Protein AF-A0A9E5RZR9-F1 (afdb_monomer_lite)

Radius of gyration: 24.53 Å; chains: 1; bounding box: 83×36×60 Å

pLDDT: mean 75.79, std 21.93, range [21.16, 98.62]

Foldseek 3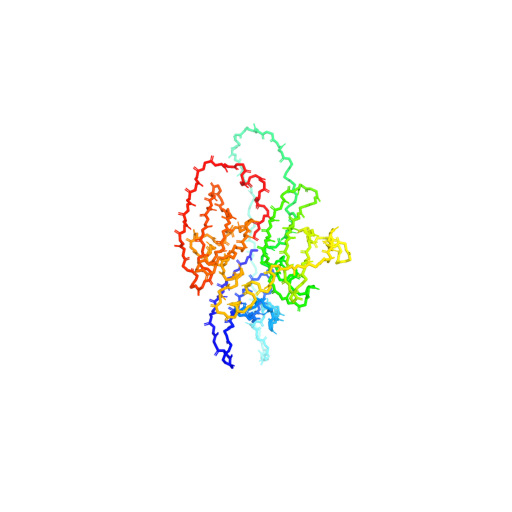Di:
DKPDWDWDWDADPNFIWIWTWIDDDQKIWTFTARPQQRDTPDIDIGGNPPDPDDDDDDDDDDDDDDDDDDDDDDDDDDDDDDDDDDDPDLQQWAAPSNVQNVVQVVVVHFAWQKWAWDFDPPWTWIWGWTDDDQKIWTWIATGGPVDDPVPRTPDTDIDGHPCCVVCVVPLVQFGGPSRLVVVVCVVVVHVLKGFRIWGWADDPVFTWIWGWIDDQQKIWTWIAGGRPRDTPDIDIDHDCNVCCVRCVSRD

Secondary structure (DSSP, 8-state):
--EEEEEEEEEETTEEEEEEEEEETTEEEEEEEETTT--EEEEEEEE-----S---------------------------------PPP-PPBPPHHHHHHHHHHHHTS-EEEEEEEEP-SSS-EEEEEEEETTEEEEEEEE-BTTS-GGGSEEEEEEEE-SSHHHHTTTGGGSPPHHHHHHHHHHHHT-TT-EEEEEEEE--SS--EEEEEEEETTEEEEEEEETTT--EEEEEEEE--THHHHHHTT--

Structure (mmCIF, N/CA/C/O backbone):
data_AF-A0A9E5RZR9-F1
#
_entry.id   AF-A0A9E5RZR9-F1
#
loop_
_atom_site.group_PDB
_atom_site.id
_atom_site.type_symbol
_atom_site.label_atom_id
_atom_site.label_alt_id
_atom_site.label_comp_id
_atom_site.label_asym_id
_atom_site.label_entity_id
_atom_site.label_seq_id
_atom_site.pdbx_PDB_ins_code
_atom_site.Cartn_x
_atom_site.Cartn_y
_atom_site.Cartn_z
_atom_site.occupancy
_atom_site.B_iso_or_equiv
_atom_site.auth_seq_id
_atom_site.auth_comp_id
_atom_site.auth_asym_id
_atom_site.auth_atom_id
_atom_site.pdbx_PDB_model_num
ATOM 1 N N . ALA A 1 1 ? -25.617 -1.268 9.386 1.00 59.91 1 ALA A N 1
ATOM 2 C CA . ALA A 1 1 ? -24.780 -2.478 9.536 1.00 59.91 1 ALA A CA 1
ATOM 3 C C . ALA A 1 1 ? -24.829 -3.222 8.214 1.00 59.91 1 ALA A C 1
ATOM 5 O O . ALA A 1 1 ? -25.902 -3.218 7.622 1.00 59.91 1 ALA A O 1
ATOM 6 N N . ILE A 1 2 ? -23.705 -3.778 7.762 1.00 66.06 2 ILE A N 1
ATOM 7 C CA . ILE A 1 2 ? -23.656 -4.610 6.553 1.00 66.06 2 ILE A CA 1
ATOM 8 C C . ILE A 1 2 ? -24.244 -5.986 6.885 1.00 66.06 2 ILE A C 1
ATOM 10 O O . ILE A 1 2 ? -24.037 -6.485 7.997 1.00 66.06 2 ILE A O 1
ATOM 14 N N . ARG A 1 3 ? -25.009 -6.552 5.956 1.00 74.44 3 ARG A N 1
ATOM 15 C CA . ARG A 1 3 ? -25.600 -7.894 6.016 1.00 74.44 3 ARG A CA 1
ATOM 16 C C . ARG A 1 3 ? -25.328 -8.611 4.697 1.00 74.44 3 ARG A C 1
ATOM 18 O O . ARG A 1 3 ? -25.035 -7.940 3.716 1.00 74.44 3 ARG A O 1
ATOM 25 N N . ASP A 1 4 ? -25.392 -9.939 4.730 1.00 83.25 4 ASP A N 1
ATOM 26 C CA . ASP A 1 4 ? -25.307 -10.800 3.544 1.00 83.25 4 ASP A CA 1
ATOM 27 C C . ASP A 1 4 ? -24.098 -10.475 2.650 1.00 83.25 4 ASP A C 1
ATOM 29 O O . ASP A 1 4 ? -24.234 -10.291 1.454 1.00 83.25 4 ASP A O 1
ATOM 33 N N . LEU A 1 5 ? -22.917 -10.325 3.271 1.00 85.06 5 LEU A N 1
ATOM 34 C CA . LEU A 1 5 ? -21.667 -10.105 2.541 1.00 85.06 5 LEU A CA 1
ATOM 35 C C . LEU A 1 5 ? -21.203 -11.419 1.912 1.00 85.06 5 LEU A C 1
ATOM 37 O O . LEU A 1 5 ? -20.826 -12.343 2.642 1.00 85.06 5 LEU A O 1
ATOM 41 N N . GLU A 1 6 ? -21.142 -11.436 0.590 1.00 67.56 6 GLU A N 1
ATOM 42 C CA . GLU A 1 6 ? -20.590 -12.508 -0.224 1.00 67.56 6 GLU A CA 1
ATOM 43 C C . GLU A 1 6 ? -19.398 -11.981 -1.030 1.00 67.56 6 GLU A C 1
ATOM 45 O O . GLU A 1 6 ? -19.376 -10.836 -1.485 1.00 67.56 6 GLU A O 1
ATOM 50 N N . VAL A 1 7 ? -18.338 -12.789 -1.100 1.00 82.88 7 VAL A N 1
ATOM 51 C CA . VAL A 1 7 ? -17.125 -12.458 -1.851 1.00 82.88 7 VAL A CA 1
ATOM 52 C C . VAL A 1 7 ? -16.667 -13.703 -2.585 1.00 82.88 7 VAL A C 1
ATOM 54 O O . VAL A 1 7 ? -16.195 -14.654 -1.952 1.00 82.88 7 VAL A O 1
ATOM 57 N N . GLU A 1 8 ? -16.743 -13.665 -3.908 1.00 76.31 8 GLU A N 1
ATOM 58 C CA . GLU A 1 8 ? -16.300 -14.749 -4.777 1.00 76.31 8 GLU A CA 1
ATOM 59 C C . GLU A 1 8 ? -15.134 -14.298 -5.662 1.00 76.31 8 GLU A C 1
ATOM 61 O O . GLU A 1 8 ? -14.999 -13.128 -6.018 1.00 76.31 8 GLU A O 1
ATOM 66 N N . LEU A 1 9 ? -14.223 -15.227 -5.961 1.00 80.06 9 LEU A N 1
ATOM 67 C CA . LEU A 1 9 ? -13.136 -15.007 -6.912 1.00 80.06 9 LEU A CA 1
ATOM 68 C C . LEU A 1 9 ? -13.448 -15.819 -8.165 1.00 80.06 9 LEU A C 1
ATOM 70 O O . LEU A 1 9 ? -13.2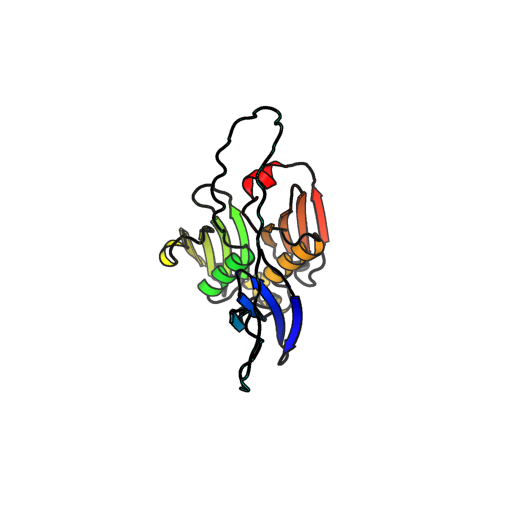88 -17.042 -8.143 1.00 80.06 9 LEU A O 1
ATOM 74 N N . ASP A 1 10 ? -13.808 -15.135 -9.247 1.00 77.44 10 ASP A N 1
ATOM 75 C CA . ASP A 1 10 ? -14.071 -15.759 -10.541 1.00 77.44 10 ASP A CA 1
ATOM 76 C C . ASP A 1 10 ? -13.049 -15.328 -11.606 1.00 77.44 10 ASP A C 1
ATOM 78 O O . ASP A 1 10 ? -12.195 -14.451 -11.403 1.00 77.44 10 ASP A O 1
ATOM 82 N N . LYS A 1 11 ? -13.072 -16.017 -12.746 1.00 75.25 11 LYS A N 1
ATOM 83 C CA . LYS A 1 11 ? -12.189 -15.797 -13.881 1.00 75.25 11 LYS A CA 1
ATOM 84 C C . LYS A 1 11 ? -12.986 -15.601 -15.167 1.00 75.25 11 LYS A C 1
ATOM 86 O O . LYS A 1 11 ? -13.199 -16.554 -15.917 1.00 75.25 11 LYS A O 1
ATOM 91 N N . ASP A 1 12 ? -13.278 -14.346 -15.480 1.00 69.00 12 ASP A N 1
ATOM 92 C CA . ASP A 1 12 ? -13.929 -13.942 -16.725 1.00 69.00 12 ASP A CA 1
ATOM 93 C C . ASP A 1 12 ? -12.912 -13.442 -17.770 1.00 69.00 12 ASP A C 1
ATOM 95 O O . ASP A 1 12 ? -11.959 -12.728 -17.452 1.00 69.00 12 ASP A O 1
ATOM 99 N N . ASP A 1 13 ? -13.054 -13.866 -19.029 1.00 66.50 13 ASP A N 1
ATOM 100 C CA . ASP A 1 13 ? -12.192 -13.489 -20.167 1.00 66.50 13 ASP A CA 1
ATOM 101 C C . ASP A 1 13 ? -10.665 -13.544 -19.902 1.00 66.50 13 ASP A C 1
ATOM 103 O O . ASP A 1 13 ? -9.855 -12.773 -20.429 1.00 66.50 13 ASP A O 1
ATOM 107 N N . GLY A 1 14 ? -10.233 -14.502 -19.076 1.00 72.50 14 GLY A N 1
ATOM 108 C CA . GLY A 1 14 ? -8.823 -14.689 -18.715 1.00 72.50 14 GLY A CA 1
ATOM 109 C C . GLY A 1 14 ? -8.305 -13.740 -17.626 1.00 72.50 14 GLY A C 1
ATOM 110 O O . GLY A 1 14 ? -7.112 -13.780 -17.313 1.00 72.50 14 GLY A O 1
ATOM 111 N N . ARG A 1 15 ? -9.181 -12.938 -17.022 1.00 67.31 15 ARG A N 1
ATOM 112 C CA . ARG A 1 15 ? -8.916 -12.005 -15.929 1.00 67.31 15 ARG A CA 1
ATOM 113 C C . ARG A 1 15 ? -9.555 -12.516 -14.643 1.00 67.31 15 ARG A C 1
ATOM 115 O O . ARG A 1 15 ? -10.675 -12.993 -14.658 1.00 67.31 15 ARG A O 1
ATOM 122 N N . TRP A 1 16 ? -8.840 -12.395 -13.531 1.00 73.56 16 TRP A N 1
ATOM 123 C CA . TRP A 1 16 ? -9.399 -12.677 -12.210 1.00 73.56 16 TRP A CA 1
ATOM 124 C C . TRP A 1 16 ? -10.194 -11.471 -11.705 1.00 73.56 16 TRP A C 1
ATOM 126 O O . TRP A 1 16 ? -9.703 -10.341 -11.796 1.00 73.56 16 TRP A O 1
ATOM 136 N N . ILE A 1 17 ? -11.388 -11.709 -11.173 1.00 76.69 17 ILE A N 1
ATOM 137 C CA . ILE A 1 17 ? -12.320 -10.690 -10.682 1.00 76.69 17 ILE A CA 1
ATOM 138 C C . ILE A 1 17 ? -12.805 -11.113 -9.292 1.00 76.69 17 ILE A C 1
ATOM 140 O O . ILE A 1 17 ? -13.074 -12.288 -9.064 1.00 76.69 17 ILE A O 1
ATOM 144 N N . TYR A 1 18 ? -12.859 -10.166 -8.358 1.00 72.19 18 TYR A N 1
ATOM 145 C CA . TYR A 1 18 ? -13.613 -10.322 -7.121 1.00 72.19 18 TYR A CA 1
ATOM 146 C C . TYR A 1 18 ? -15.023 -9.796 -7.338 1.00 72.19 18 TYR A C 1
ATOM 148 O O . TYR A 1 18 ? -15.176 -8.604 -7.609 1.00 72.19 18 TYR A O 1
ATOM 156 N N . GLU A 1 19 ? -16.003 -10.668 -7.181 1.00 82.69 19 GLU A N 1
ATOM 157 C CA . GLU A 1 19 ? -17.416 -10.317 -7.100 1.00 82.69 19 GLU A CA 1
ATOM 158 C C . GLU A 1 19 ? -17.732 -10.087 -5.623 1.00 82.69 19 GLU A C 1
ATOM 160 O O . GLU A 1 19 ? -17.433 -10.933 -4.776 1.00 82.69 19 GLU A O 1
ATOM 165 N N . VAL A 1 20 ? -18.217 -8.894 -5.285 1.00 80.56 20 VAL A N 1
ATOM 166 C CA . VAL A 1 20 ? -18.531 -8.500 -3.909 1.00 80.56 20 VAL A CA 1
ATOM 167 C C . VAL A 1 20 ? -19.978 -8.042 -3.853 1.00 80.56 20 VAL A C 1
ATOM 169 O O . VAL A 1 20 ? -20.290 -6.968 -4.363 1.00 80.56 20 VAL A O 1
ATOM 172 N N . GLU A 1 21 ? -20.809 -8.816 -3.165 1.00 79.25 21 GLU A N 1
ATOM 173 C CA . GLU A 1 21 ? -22.222 -8.523 -2.924 1.00 79.25 21 GLU A CA 1
ATOM 174 C C . GLU A 1 21 ? -22.439 -8.247 -1.434 1.00 79.25 21 GLU A C 1
ATOM 176 O O . GLU A 1 21 ? -21.903 -8.950 -0.572 1.00 79.25 21 GLU A O 1
ATOM 181 N N . PHE A 1 22 ? -23.185 -7.195 -1.090 1.00 83.75 22 PHE A N 1
ATOM 182 C CA . PHE A 1 22 ? -23.627 -6.980 0.290 1.00 83.75 22 PHE A CA 1
ATOM 183 C C . PHE A 1 22 ? -24.838 -6.059 0.416 1.00 83.75 22 PHE A C 1
ATOM 185 O O . PHE A 1 22 ? -25.053 -5.146 -0.376 1.00 83.75 22 PHE A O 1
ATOM 192 N N . LYS A 1 23 ? -25.564 -6.194 1.532 1.00 79.38 23 LYS A N 1
ATOM 193 C CA . LYS A 1 23 ? -26.723 -5.352 1.858 1.00 79.38 23 LYS A CA 1
ATOM 194 C C . LYS A 1 23 ? -26.388 -4.311 2.912 1.00 79.38 23 LYS A C 1
ATOM 196 O O . LYS A 1 23 ? -25.892 -4.623 4.003 1.00 79.38 23 LYS A O 1
ATOM 201 N N . ALA A 1 24 ? -26.698 -3.048 2.635 1.00 73.62 24 ALA A N 1
ATOM 202 C CA . ALA A 1 24 ? -26.549 -1.965 3.598 1.00 73.62 24 ALA A CA 1
ATOM 203 C C . ALA A 1 24 ? -27.581 -0.853 3.389 1.00 73.62 24 ALA A C 1
ATOM 205 O O . ALA A 1 24 ? -27.828 -0.393 2.285 1.00 73.62 24 ALA A O 1
ATOM 206 N N . ASN A 1 25 ? -28.131 -0.339 4.492 1.00 82.31 25 ASN A N 1
ATOM 207 C CA . ASN A 1 25 ? -29.009 0.841 4.497 1.00 82.31 25 ASN A CA 1
ATOM 208 C C . ASN A 1 25 ? -30.264 0.729 3.605 1.00 82.31 25 ASN A C 1
ATOM 210 O O . ASN A 1 25 ? -30.730 1.755 3.121 1.00 82.31 25 ASN A O 1
ATOM 214 N N . GLY A 1 26 ? -30.807 -0.481 3.428 1.00 76.25 26 GLY A N 1
ATOM 215 C CA . GLY A 1 26 ? -31.976 -0.727 2.573 1.00 76.25 26 GLY A CA 1
ATOM 216 C C . GLY A 1 26 ? -31.640 -0.924 1.095 1.00 76.25 26 GLY A C 1
ATOM 217 O O . GLY A 1 26 ? -32.544 -0.879 0.278 1.00 76.25 26 GLY A O 1
ATOM 218 N N . PHE A 1 27 ? -30.363 -1.127 0.763 1.00 78.06 27 PHE A N 1
ATOM 219 C CA . PHE A 1 27 ? -29.904 -1.370 -0.600 1.00 78.06 27 PHE A CA 1
ATOM 220 C C . PHE A 1 27 ? -29.033 -2.618 -0.676 1.00 78.06 27 PHE A C 1
ATOM 222 O O . PHE A 1 27 ? -28.328 -2.933 0.293 1.00 78.06 27 PHE A O 1
ATOM 229 N N . GLU A 1 28 ? -29.046 -3.257 -1.836 1.00 73.00 28 GLU A N 1
ATOM 230 C CA . GLU A 1 28 ? -28.083 -4.276 -2.258 1.00 73.00 28 GLU A CA 1
ATOM 231 C C . GLU A 1 28 ? -27.010 -3.603 -3.115 1.00 73.00 28 GLU A C 1
ATOM 233 O O . GLU A 1 28 ? -27.266 -2.593 -3.780 1.00 73.00 28 GLU A O 1
ATOM 238 N N . TYR A 1 29 ? -25.781 -4.087 -2.999 1.00 70.88 29 TYR A N 1
ATOM 239 C CA . TYR A 1 29 ? -24.616 -3.527 -3.663 1.00 70.88 29 TYR A CA 1
ATOM 240 C C . TYR A 1 29 ? -23.807 -4.649 -4.283 1.00 70.88 29 TYR A C 1
ATOM 242 O O . TYR A 1 29 ? -23.292 -5.479 -3.534 1.00 70.88 29 TYR A O 1
ATOM 250 N N . ASP A 1 30 ? -23.595 -4.561 -5.592 1.00 72.50 30 ASP A N 1
ATOM 251 C CA . ASP A 1 30 ? -22.833 -5.540 -6.361 1.00 72.50 30 ASP A CA 1
ATOM 252 C C . ASP A 1 30 ? -21.631 -4.867 -7.012 1.00 72.50 30 ASP A C 1
ATOM 254 O O . ASP A 1 30 ? -21.742 -3.824 -7.667 1.00 72.50 30 ASP A O 1
ATOM 258 N N . TYR A 1 31 ? -20.450 -5.442 -6.802 1.00 72.25 31 TYR A N 1
ATOM 259 C CA . TYR A 1 31 ? -19.200 -4.917 -7.330 1.00 72.25 31 TYR A CA 1
ATOM 260 C C . TYR A 1 31 ? -18.379 -5.997 -8.013 1.00 72.25 31 TYR A C 1
ATOM 262 O O . TYR A 1 31 ? -17.966 -6.960 -7.373 1.00 72.25 31 TYR A O 1
ATOM 270 N N . ASP A 1 32 ? -17.968 -5.705 -9.244 1.00 72.44 32 ASP A N 1
ATOM 271 C CA . ASP A 1 32 ? -16.902 -6.441 -9.912 1.00 72.44 32 ASP A CA 1
ATOM 272 C C . ASP A 1 32 ? -15.602 -5.679 -9.729 1.00 72.44 32 ASP A C 1
ATOM 274 O O . ASP A 1 32 ? -15.480 -4.514 -10.121 1.00 72.44 32 ASP A O 1
ATOM 278 N N . ILE A 1 33 ? -14.592 -6.322 -9.161 1.00 72.19 33 ILE A N 1
ATOM 279 C CA . ILE A 1 33 ? -13.300 -5.699 -8.900 1.00 72.19 33 ILE A CA 1
ATOM 280 C C . ILE A 1 33 ? -12.217 -6.514 -9.587 1.00 72.19 33 ILE A C 1
ATOM 282 O O . ILE A 1 33 ? -12.012 -7.682 -9.287 1.00 72.19 33 ILE A O 1
ATOM 286 N N . ASP A 1 34 ? -11.458 -5.881 -10.476 1.00 74.88 34 ASP A N 1
ATOM 287 C CA . ASP A 1 34 ? -10.290 -6.487 -11.108 1.00 74.88 34 ASP A CA 1
ATOM 288 C C . ASP A 1 34 ? -9.323 -6.986 -10.021 1.00 74.88 34 ASP A C 1
ATOM 290 O O . ASP A 1 34 ? -8.732 -6.185 -9.291 1.00 74.88 34 ASP A O 1
ATOM 294 N N . ALA A 1 35 ? -9.168 -8.305 -9.881 1.00 69.00 35 ALA A N 1
ATOM 295 C CA . ALA A 1 35 ? -8.474 -8.901 -8.739 1.00 69.00 35 ALA A CA 1
ATOM 296 C C . ALA A 1 35 ? -6.965 -8.609 -8.743 1.00 69.00 35 ALA A C 1
ATOM 298 O O . ALA A 1 35 ? -6.301 -8.702 -7.707 1.00 69.00 35 ALA A O 1
ATOM 299 N N . LEU A 1 36 ? -6.417 -8.235 -9.903 1.00 63.06 36 LEU A N 1
ATOM 300 C CA . LEU A 1 36 ? -5.018 -7.857 -10.050 1.00 63.06 36 LEU A CA 1
ATOM 301 C C . LEU A 1 36 ? -4.790 -6.390 -9.659 1.00 63.06 36 LEU A C 1
ATOM 303 O O . LEU A 1 36 ? -3.854 -6.079 -8.921 1.00 63.06 36 LEU A O 1
ATOM 307 N N . THR A 1 37 ? -5.635 -5.486 -10.158 1.00 58.69 37 THR A N 1
ATOM 308 C CA . THR A 1 37 ? -5.424 -4.030 -10.062 1.00 58.69 37 THR A CA 1
ATOM 309 C C . THR A 1 37 ? -6.249 -3.347 -8.971 1.00 58.69 37 THR A C 1
ATOM 311 O O . THR A 1 37 ? -5.942 -2.217 -8.590 1.00 58.69 37 THR A O 1
ATOM 314 N N . GLY A 1 38 ? -7.292 -4.002 -8.460 1.00 59.12 38 GLY A N 1
ATOM 315 C CA . GLY A 1 38 ? -8.262 -3.429 -7.526 1.00 59.12 38 GLY A CA 1
ATOM 316 C C . GLY A 1 38 ? -9.196 -2.392 -8.160 1.00 59.12 38 GLY A C 1
ATOM 317 O O . GLY A 1 38 ? -9.855 -1.638 -7.443 1.00 59.12 38 GLY A O 1
ATOM 318 N N . LYS A 1 39 ? -9.229 -2.292 -9.495 1.00 61.97 39 LYS A N 1
ATOM 319 C CA . LYS A 1 39 ? -10.127 -1.385 -10.213 1.00 61.97 39 LYS A CA 1
ATOM 320 C C . LYS A 1 39 ? -11.553 -1.933 -10.164 1.00 61.97 39 LYS A C 1
ATOM 322 O O . LYS A 1 39 ? -11.775 -3.061 -10.579 1.00 61.97 39 LYS A O 1
ATOM 327 N N . VAL A 1 40 ? -12.512 -1.102 -9.760 1.00 69.88 40 VAL A N 1
ATOM 328 C CA . VAL A 1 40 ? -13.941 -1.408 -9.914 1.00 69.88 40 VAL A CA 1
ATOM 329 C C . VAL A 1 40 ? -14.279 -1.438 -11.409 1.00 69.88 40 VAL A C 1
ATOM 331 O O . VAL A 1 40 ? -14.084 -0.445 -12.120 1.00 69.88 40 VAL A O 1
ATOM 334 N N . LEU A 1 41 ? -14.685 -2.608 -11.885 1.00 74.38 41 LEU A N 1
ATOM 335 C CA . LEU A 1 41 ? -15.103 -2.900 -13.251 1.00 74.38 41 LEU A CA 1
ATOM 336 C C . LEU A 1 41 ? -16.601 -2.634 -13.424 1.00 74.38 41 LEU A C 1
ATOM 338 O O . LEU A 1 41 ? -16.957 -1.971 -14.399 1.00 74.38 41 LEU A O 1
ATOM 342 N N . SER A 1 42 ? -17.417 -3.055 -12.452 1.00 64.62 42 SER A N 1
ATOM 343 C CA . SER A 1 42 ? -18.852 -2.761 -12.348 1.00 64.62 42 SER A CA 1
ATOM 344 C C . SER A 1 42 ? -19.233 -2.383 -10.917 1.00 64.62 42 SER A C 1
ATOM 346 O O . SER A 1 42 ? -18.550 -2.770 -9.967 1.00 64.62 42 SER A O 1
ATOM 348 N N . ALA A 1 43 ? -20.278 -1.570 -10.780 1.00 71.31 43 ALA A N 1
ATOM 349 C CA . ALA A 1 43 ? -20.844 -1.161 -9.502 1.00 71.31 43 ALA A CA 1
ATOM 350 C C . ALA A 1 43 ? -22.338 -0.895 -9.680 1.00 71.31 43 ALA A C 1
ATOM 352 O O . ALA A 1 43 ? -22.708 0.132 -10.259 1.00 71.31 43 ALA A O 1
ATOM 353 N N . ASP A 1 44 ? -23.155 -1.784 -9.134 1.00 68.56 44 ASP A N 1
ATOM 354 C CA . ASP A 1 44 ? -24.608 -1.720 -9.185 1.00 68.56 44 ASP A CA 1
ATOM 355 C C . ASP A 1 44 ? -25.184 -1.539 -7.774 1.00 68.56 44 ASP A C 1
ATOM 357 O O . ASP A 1 44 ? -24.529 -1.798 -6.757 1.00 68.56 44 ASP A O 1
ATOM 361 N N . LYS A 1 45 ? -26.371 -0.932 -7.708 1.00 82.06 45 LYS A N 1
ATOM 362 C CA . LYS A 1 45 ? -27.023 -0.573 -6.450 1.00 82.06 45 LYS A CA 1
ATOM 363 C C . LYS A 1 45 ? -28.534 -0.578 -6.625 1.00 82.06 45 LYS A C 1
ATOM 365 O O . LYS A 1 45 ? -29.056 0.345 -7.253 1.00 82.06 45 LYS A O 1
ATOM 370 N N . ASP A 1 46 ? -29.194 -1.490 -5.924 1.00 75.44 46 ASP A N 1
ATOM 371 C CA . ASP A 1 46 ? -30.641 -1.678 -5.997 1.00 75.44 46 ASP A CA 1
ATOM 372 C C . ASP A 1 46 ? -31.318 -1.436 -4.643 1.00 75.44 46 ASP A C 1
ATOM 374 O O . ASP A 1 46 ? -30.747 -1.700 -3.582 1.00 75.44 46 ASP A O 1
ATOM 378 N N . ASP A 1 47 ? -32.514 -0.842 -4.674 1.00 76.88 47 ASP A N 1
ATOM 379 C CA . ASP A 1 47 ? -33.386 -0.685 -3.506 1.00 76.88 47 ASP A CA 1
ATOM 380 C C . ASP A 1 47 ? -33.940 -2.063 -3.100 1.00 76.88 47 ASP A C 1
ATOM 382 O O . ASP A 1 47 ? -34.448 -2.806 -3.937 1.00 76.88 47 ASP A O 1
ATOM 386 N N . ILE A 1 48 ? -33.862 -2.404 -1.810 1.00 73.31 48 ILE A N 1
ATOM 387 C CA . ILE A 1 48 ? -34.554 -3.575 -1.254 1.00 73.31 48 ILE A CA 1
ATOM 388 C C . ILE A 1 48 ? -36.001 -3.141 -1.004 1.00 73.31 48 ILE A C 1
ATOM 390 O O . ILE A 1 48 ? -36.349 -2.743 0.112 1.00 73.31 48 ILE A O 1
ATOM 394 N N . ASP A 1 49 ? -36.820 -3.128 -2.052 1.00 65.12 49 ASP A N 1
ATOM 395 C CA . ASP A 1 49 ? -38.253 -2.871 -1.917 1.00 65.12 49 ASP A CA 1
ATOM 396 C C . ASP A 1 49 ? -38.921 -4.112 -1.291 1.00 65.12 49 ASP A C 1
ATOM 398 O O . ASP A 1 49 ? -38.949 -5.191 -1.878 1.00 65.12 49 ASP A O 1
ATOM 402 N N . ASP A 1 50 ? -39.451 -3.959 -0.070 1.00 54.88 50 ASP A N 1
ATOM 403 C CA . ASP A 1 50 ? -40.314 -4.936 0.619 1.00 54.88 50 ASP A CA 1
ATOM 404 C C . ASP A 1 50 ? -41.714 -4.983 -0.046 1.00 54.88 50 ASP A C 1
ATOM 406 O O . ASP A 1 50 ? -42.723 -4.822 0.634 1.00 54.88 50 ASP A O 1
ATOM 410 N N . ASP A 1 51 ? -41.799 -5.174 -1.365 1.00 49.00 51 ASP A N 1
ATOM 411 C CA . ASP A 1 51 ? -43.073 -5.284 -2.092 1.00 49.00 51 ASP A CA 1
ATOM 412 C C . ASP A 1 51 ? -43.024 -6.438 -3.112 1.00 49.00 51 ASP A C 1
ATOM 414 O O . ASP A 1 51 ? -43.050 -6.239 -4.322 1.00 49.00 51 ASP A O 1
ATOM 418 N N . ASP A 1 52 ? -43.000 -7.668 -2.592 1.00 44.94 52 ASP A N 1
ATOM 419 C CA . ASP A 1 52 ? -43.595 -8.832 -3.261 1.00 44.94 52 ASP A CA 1
ATOM 420 C C . ASP A 1 52 ? -44.773 -9.314 -2.396 1.00 44.94 52 ASP A C 1
ATOM 422 O O . ASP A 1 52 ? -44.664 -10.257 -1.617 1.00 44.94 52 ASP A O 1
ATOM 426 N N . ASP A 1 53 ? -45.893 -8.599 -2.503 1.00 43.09 53 ASP A N 1
ATOM 427 C CA . ASP A 1 53 ? -47.230 -9.195 -2.468 1.00 43.09 53 ASP A CA 1
ATOM 428 C C . ASP A 1 53 ? -48.176 -8.331 -3.333 1.00 43.09 53 ASP A C 1
ATOM 430 O O . ASP A 1 53 ? -48.755 -7.346 -2.879 1.00 43.09 53 ASP A O 1
ATOM 434 N N . ASP A 1 54 ? -48.278 -8.774 -4.592 1.00 51.94 54 ASP A N 1
ATOM 435 C CA . ASP A 1 54 ? -49.447 -8.837 -5.483 1.00 51.94 54 ASP A CA 1
ATOM 436 C C . ASP A 1 54 ? -50.199 -7.574 -5.951 1.00 51.94 54 ASP A C 1
ATOM 438 O O . ASP A 1 54 ? -50.672 -6.751 -5.176 1.00 51.94 54 ASP A O 1
ATOM 442 N N . ASP A 1 55 ? -50.510 -7.566 -7.256 1.00 41.75 55 ASP A N 1
ATOM 443 C CA . ASP A 1 55 ? -51.820 -7.108 -7.741 1.00 41.75 55 ASP A CA 1
ATOM 444 C C . ASP A 1 55 ? -52.200 -7.792 -9.077 1.00 41.75 55 ASP A C 1
ATOM 446 O O . ASP A 1 55 ? -51.635 -7.485 -10.128 1.00 41.75 55 ASP A O 1
ATOM 450 N N . ASP A 1 56 ? -53.191 -8.696 -9.045 1.00 40.66 56 ASP A N 1
ATOM 451 C CA . ASP A 1 56 ? -54.290 -8.682 -10.031 1.00 40.66 56 ASP A CA 1
ATOM 452 C C . ASP A 1 56 ? -55.575 -9.314 -9.441 1.00 40.66 56 ASP A C 1
ATOM 454 O O . ASP A 1 56 ? -55.716 -10.533 -9.324 1.00 40.66 56 ASP A O 1
ATOM 458 N N . ASP A 1 57 ? -56.466 -8.417 -9.008 1.00 43.06 57 ASP A N 1
ATOM 459 C CA . ASP A 1 57 ? -57.936 -8.453 -8.992 1.00 43.06 57 ASP A CA 1
ATOM 460 C C . ASP A 1 57 ? -58.692 -9.786 -8.761 1.00 43.06 57 ASP A C 1
ATOM 462 O O . ASP A 1 57 ? -58.848 -10.609 -9.659 1.00 43.06 57 ASP A O 1
ATOM 466 N N . ASP A 1 58 ? -59.378 -9.890 -7.607 1.00 33.28 58 ASP A N 1
ATOM 467 C CA . ASP A 1 58 ? -60.825 -10.182 -7.584 1.00 33.28 58 ASP A CA 1
ATOM 468 C C . ASP A 1 58 ? -61.488 -9.888 -6.212 1.00 33.28 58 ASP A C 1
ATOM 470 O O . ASP A 1 58 ? -61.134 -10.399 -5.149 1.00 33.28 58 ASP A O 1
ATOM 474 N N . TYR A 1 59 ? -62.515 -9.038 -6.259 1.00 32.44 59 TYR A N 1
ATOM 475 C CA . TYR A 1 59 ? -63.259 -8.428 -5.148 1.00 32.44 59 TYR A CA 1
ATOM 476 C C . TYR A 1 59 ? -64.418 -9.296 -4.604 1.00 32.44 59 TYR A C 1
ATOM 478 O O . TYR A 1 59 ? -65.204 -9.803 -5.397 1.00 32.44 59 TYR A O 1
ATOM 486 N N . TYR A 1 60 ? -64.569 -9.397 -3.262 1.00 31.59 60 TYR A N 1
ATOM 487 C CA . TYR A 1 60 ? -65.799 -9.286 -2.413 1.00 31.59 60 TYR A CA 1
ATOM 488 C C . TYR A 1 60 ? -65.557 -9.834 -0.968 1.00 31.59 60 TYR A C 1
ATOM 490 O O . TYR A 1 60 ? -64.620 -10.591 -0.748 1.00 31.59 60 TYR A O 1
ATOM 498 N N . PRO A 1 61 ? -66.325 -9.430 0.076 1.00 50.22 61 PRO A N 1
ATOM 499 C CA . PRO A 1 61 ? -65.770 -8.923 1.336 1.00 50.22 61 PRO A CA 1
ATOM 500 C C . PRO A 1 61 ? -66.014 -9.844 2.548 1.00 50.22 61 PRO A C 1
ATOM 502 O O . PRO A 1 61 ? -66.884 -10.707 2.511 1.00 50.22 61 PRO A O 1
ATOM 505 N N . THR A 1 62 ? -65.340 -9.599 3.683 1.00 27.64 62 THR A N 1
ATOM 506 C CA . THR A 1 62 ? -65.984 -9.270 4.980 1.00 27.64 62 THR A CA 1
ATOM 507 C C . THR A 1 62 ? -65.066 -9.402 6.210 1.00 27.64 62 THR A C 1
ATOM 509 O O . THR A 1 62 ? -64.355 -10.380 6.387 1.00 27.64 62 THR A O 1
ATOM 512 N N . GLN A 1 63 ? -65.275 -8.439 7.122 1.00 26.47 63 GLN A N 1
ATOM 513 C CA . GLN A 1 63 ? -65.169 -8.502 8.591 1.00 26.47 63 GLN A CA 1
ATOM 514 C C . GLN A 1 63 ? -63.818 -8.240 9.282 1.00 26.47 63 GLN A C 1
ATOM 516 O O . GLN A 1 63 ? -63.027 -9.127 9.572 1.00 26.47 63 GLN A O 1
ATOM 521 N N . SER A 1 64 ? -63.684 -6.981 9.716 1.00 32.00 64 SER A N 1
ATOM 522 C CA . SER A 1 64 ? -62.999 -6.584 10.954 1.00 32.00 64 SER A CA 1
ATOM 523 C C . SER A 1 64 ? -63.652 -7.238 12.184 1.00 32.00 64 SER A C 1
ATOM 525 O O . SER A 1 64 ? -64.877 -7.394 12.212 1.00 32.00 64 SER A O 1
ATOM 527 N N . PRO A 1 65 ? -62.868 -7.541 13.234 1.00 30.42 65 PRO A N 1
ATOM 528 C CA . PRO A 1 65 ? -62.835 -6.592 14.350 1.00 30.42 65 PRO A CA 1
ATOM 529 C C . PRO A 1 65 ? -61.442 -6.397 14.983 1.00 30.42 65 PRO A C 1
ATOM 531 O O . PRO A 1 65 ? -60.688 -7.342 15.192 1.00 30.42 65 PRO A O 1
ATOM 534 N N . SER A 1 66 ? -61.147 -5.162 15.401 1.00 33.25 66 SER A N 1
ATOM 535 C CA . SER A 1 66 ? -60.221 -4.879 16.513 1.00 33.25 66 SER A CA 1
ATOM 536 C C . SER A 1 66 ? -60.891 -5.227 17.856 1.00 33.25 66 SER A C 1
ATOM 538 O O . SER A 1 66 ? -62.122 -5.153 17.942 1.00 33.25 66 SER A O 1
ATOM 540 N N . PRO A 1 67 ? -60.134 -5.562 18.924 1.00 33.84 67 PRO A N 1
ATOM 541 C CA . PRO A 1 67 ? -59.753 -4.510 19.885 1.00 33.84 67 PRO A CA 1
ATOM 542 C C . PRO A 1 67 ? -58.377 -4.676 20.595 1.00 33.84 67 PRO A C 1
ATOM 544 O O . PRO A 1 67 ? -57.920 -5.786 20.828 1.00 33.84 67 PRO A O 1
ATOM 547 N N . THR A 1 68 ? -57.777 -3.521 20.949 1.00 28.05 68 THR A N 1
ATOM 548 C CA . THR A 1 68 ? -57.138 -3.090 22.234 1.00 28.05 68 THR A CA 1
ATOM 549 C C . THR A 1 68 ? -56.279 -4.116 23.019 1.00 28.05 68 THR A C 1
ATOM 551 O O . THR A 1 68 ? -56.743 -5.205 23.308 1.00 28.05 68 THR A O 1
ATOM 554 N N . THR A 1 69 ? -55.030 -3.844 23.444 1.00 24.31 69 THR A N 1
ATOM 555 C CA . THR A 1 69 ? -54.658 -3.003 24.616 1.00 24.31 69 THR A CA 1
ATOM 556 C C . THR A 1 69 ? -53.134 -2.832 24.776 1.00 24.31 69 THR A C 1
ATOM 558 O O . THR A 1 69 ? -52.388 -3.803 24.702 1.00 24.31 69 THR A O 1
ATOM 561 N N . GLN A 1 70 ? -52.703 -1.610 25.122 1.00 32.88 70 GLN A N 1
ATOM 562 C CA . GLN A 1 70 ? -51.467 -1.315 25.875 1.00 32.88 70 GLN A CA 1
ATOM 563 C C . GLN A 1 70 ? -51.511 -1.912 27.295 1.00 32.88 70 GLN A C 1
ATOM 565 O O . GLN A 1 70 ? -52.599 -2.043 27.863 1.00 32.88 70 GLN A O 1
ATOM 570 N N . PRO A 1 71 ? -50.342 -2.118 27.933 1.00 29.31 71 PRO A N 1
ATOM 571 C CA . PRO A 1 71 ? -50.165 -1.525 29.264 1.00 29.31 71 PRO A CA 1
ATOM 572 C C . PRO A 1 71 ? -48.777 -0.905 29.538 1.00 29.31 71 PRO A C 1
ATOM 574 O O . PRO A 1 71 ? -47.771 -1.196 28.895 1.00 29.31 71 PRO A O 1
ATOM 577 N N . THR A 1 72 ? -48.777 -0.033 30.546 1.00 22.33 72 THR A N 1
ATOM 578 C CA . THR A 1 72 ? -47.747 0.926 30.979 1.00 22.33 72 THR A CA 1
ATOM 579 C C . THR A 1 72 ? -46.875 0.391 32.142 1.00 22.33 72 THR A C 1
ATOM 581 O O . THR A 1 72 ? -47.407 -0.159 33.097 1.00 22.33 72 THR A O 1
ATOM 584 N N . THR A 1 73 ? -45.553 0.634 32.067 1.00 31.47 73 THR A N 1
ATOM 585 C CA . THR A 1 73 ? -44.502 0.860 33.113 1.00 31.47 73 THR A CA 1
ATOM 586 C C . THR A 1 73 ? -44.382 0.027 34.406 1.00 31.47 73 THR A C 1
ATOM 588 O O . THR A 1 73 ? -45.282 0.062 35.238 1.00 31.47 73 THR A O 1
ATOM 591 N N . THR A 1 74 ? -43.152 -0.435 34.723 1.00 21.16 74 THR A N 1
ATOM 592 C CA . THR A 1 74 ? -42.386 -0.081 35.960 1.00 21.16 74 THR A CA 1
ATOM 593 C C . THR A 1 74 ? -40.886 -0.464 35.856 1.00 21.16 74 THR A C 1
ATOM 595 O O . THR A 1 74 ? -40.564 -1.547 35.384 1.00 21.16 74 THR A O 1
ATOM 598 N N . GLN A 1 75 ? -39.973 0.407 36.320 1.00 32.84 75 GLN A N 1
ATOM 599 C CA . GLN A 1 75 ? -38.511 0.199 36.482 1.00 32.84 75 GLN A CA 1
ATOM 600 C C . GLN A 1 75 ? -38.156 0.056 37.983 1.00 32.84 75 GLN A C 1
ATOM 602 O O . GLN A 1 75 ? -38.860 0.658 38.797 1.00 32.84 75 GLN A O 1
ATOM 607 N N . PRO A 1 76 ? -37.110 -0.710 38.381 1.00 29.39 76 PRO A N 1
ATOM 608 C CA . PRO A 1 76 ? -36.011 -0.147 39.221 1.00 29.39 76 PRO A CA 1
ATOM 609 C C . PRO A 1 76 ? -34.629 -0.874 39.066 1.00 29.39 76 PRO A C 1
ATOM 611 O O . PRO A 1 76 ? -34.581 -1.925 38.433 1.00 29.39 76 PRO A O 1
ATOM 614 N N . PRO A 1 77 ? -33.530 -0.483 39.764 1.00 33.72 77 PRO A N 1
ATOM 615 C CA . PRO A 1 77 ? -32.787 0.787 39.778 1.00 33.72 77 PRO A CA 1
ATOM 616 C C . PRO A 1 77 ? -31.288 0.636 39.347 1.00 33.72 77 PRO A C 1
ATOM 618 O O . PRO A 1 77 ? -30.779 -0.464 39.155 1.00 33.72 77 PRO A O 1
ATOM 621 N N . SER A 1 78 ? -30.575 1.764 39.214 1.00 30.17 78 SER A N 1
ATOM 622 C CA . SER A 1 78 ? -29.164 1.916 38.782 1.00 30.17 78 SER A CA 1
ATOM 623 C C . SER A 1 78 ? -28.085 1.326 39.719 1.00 30.17 78 SER A C 1
ATOM 625 O O . SER A 1 78 ? -28.337 1.154 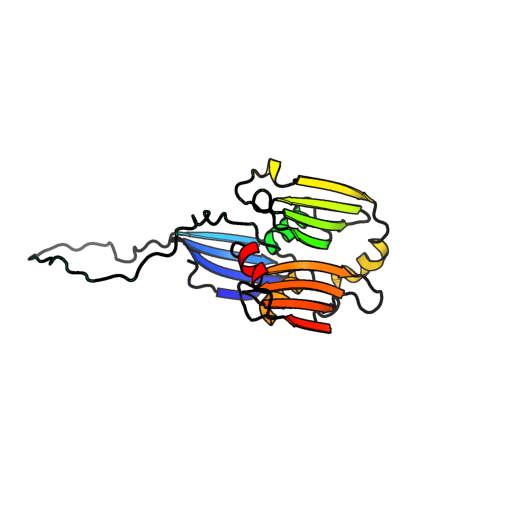40.912 1.00 30.17 78 SER A O 1
ATOM 627 N N . PRO A 1 79 ? -26.813 1.278 39.254 1.00 29.59 79 PRO A N 1
ATOM 628 C CA . PRO A 1 79 ? -25.716 1.835 40.044 1.00 29.59 79 PRO A CA 1
ATOM 629 C C . PRO A 1 79 ? -25.001 2.998 39.323 1.00 29.59 79 PRO A C 1
ATOM 631 O O . PRO A 1 79 ? -24.462 2.872 38.230 1.00 29.59 79 PRO A O 1
ATOM 634 N N . THR A 1 80 ? -25.061 4.151 39.987 1.00 25.05 80 THR A N 1
ATOM 635 C CA . THR A 1 80 ? -24.038 5.191 40.196 1.00 25.05 80 THR A CA 1
ATOM 636 C C . THR A 1 80 ? -22.919 5.406 39.156 1.00 25.05 80 THR A C 1
ATOM 638 O O . THR A 1 80 ? -21.917 4.702 39.121 1.00 25.05 80 THR A O 1
ATOM 641 N N . THR A 1 81 ? -23.088 6.504 38.410 1.00 30.81 81 THR A N 1
ATOM 642 C CA . THR A 1 81 ? -22.109 7.486 37.886 1.00 30.81 81 THR A CA 1
ATOM 643 C C . THR A 1 81 ? -20.613 7.128 37.835 1.00 30.81 81 THR A C 1
ATOM 645 O O . THR A 1 81 ? -19.916 7.163 38.850 1.00 30.81 81 THR A O 1
ATOM 648 N N . ARG A 1 82 ? -20.085 7.051 36.606 1.00 23.25 82 ARG A N 1
ATOM 649 C CA . ARG A 1 82 ? -18.731 7.504 36.235 1.00 23.25 82 ARG A CA 1
ATOM 650 C C . ARG A 1 82 ? -18.885 8.488 35.056 1.00 23.25 82 ARG A C 1
ATOM 652 O O . ARG A 1 82 ? -19.764 8.254 34.229 1.00 23.25 82 ARG A O 1
ATOM 659 N N . PRO A 1 83 ? -18.166 9.627 35.028 1.00 29.48 83 PRO A N 1
ATOM 660 C CA . PRO A 1 83 ? -18.567 10.785 34.237 1.00 29.48 83 PRO A CA 1
ATOM 661 C C . PRO A 1 83 ? -18.522 10.536 32.732 1.00 29.48 83 PRO A C 1
ATOM 663 O O . PRO A 1 83 ? -17.642 9.854 32.216 1.00 29.48 83 PRO A O 1
ATOM 666 N N . THR A 1 84 ? -19.486 11.167 32.070 1.00 32.47 84 THR A N 1
ATOM 667 C CA . THR A 1 84 ? -19.569 11.443 30.643 1.00 32.47 84 THR A CA 1
ATOM 668 C C . THR A 1 84 ? -18.226 11.927 30.105 1.00 32.47 84 THR A C 1
ATOM 670 O O . THR A 1 84 ? -17.807 13.044 30.405 1.00 32.47 84 THR A O 1
ATOM 673 N N . THR A 1 85 ? -17.591 11.123 29.258 1.00 23.19 85 THR A N 1
ATOM 674 C CA . THR A 1 85 ? -16.714 11.663 28.221 1.00 23.19 85 THR A CA 1
ATOM 675 C C . THR A 1 85 ? -17.538 11.669 26.948 1.00 23.19 85 THR A C 1
ATOM 677 O O . THR A 1 85 ? -17.985 10.626 26.478 1.00 23.19 85 THR A O 1
ATOM 680 N N . THR A 1 86 ? -17.819 12.865 26.451 1.00 26.92 86 THR A N 1
ATOM 681 C CA . THR A 1 86 ? -18.448 13.135 25.162 1.00 26.92 86 THR A CA 1
ATOM 682 C C . THR A 1 86 ? -17.793 12.258 24.092 1.00 26.92 86 THR A C 1
ATOM 684 O O . THR A 1 86 ? -16.621 12.457 23.786 1.00 26.92 86 THR A O 1
ATOM 687 N N . GLN A 1 87 ? -18.507 11.262 23.561 1.00 29.84 87 GLN A N 1
ATOM 688 C CA . GLN A 1 87 ? -18.020 10.485 22.421 1.00 29.84 87 GLN A CA 1
ATOM 689 C C . GLN A 1 87 ? -18.031 11.397 21.183 1.00 29.84 87 GLN A C 1
ATOM 691 O O . GLN A 1 87 ? -19.100 11.909 20.834 1.00 29.84 87 GLN A O 1
ATOM 696 N N . PRO A 1 88 ? -16.882 11.646 20.529 1.00 34.06 88 PRO A N 1
ATOM 697 C CA . PRO A 1 88 ? -16.878 12.326 19.248 1.00 34.06 88 PRO A CA 1
ATOM 698 C C . PRO A 1 88 ? -17.536 11.419 18.206 1.00 34.06 88 PRO A C 1
ATOM 700 O O . PRO A 1 88 ? -17.371 10.200 18.205 1.00 34.06 88 PRO A O 1
ATOM 703 N N . THR A 1 89 ? -18.333 12.033 17.341 1.00 33.41 89 THR A N 1
ATOM 704 C CA . THR A 1 89 ? -19.014 11.375 16.228 1.00 33.41 89 THR A CA 1
ATOM 705 C C . THR A 1 89 ? -17.993 10.658 15.343 1.00 33.41 89 THR A C 1
ATOM 707 O O . THR A 1 89 ? -16.989 11.241 14.940 1.00 33.41 89 THR A O 1
ATOM 710 N N . THR A 1 90 ? -18.229 9.377 15.059 1.00 45.34 90 THR A N 1
ATOM 711 C CA . THR A 1 90 ? -17.375 8.547 14.202 1.00 45.34 90 THR A CA 1
ATOM 712 C C . THR A 1 90 ? -17.387 9.110 12.780 1.00 45.34 90 THR A C 1
ATOM 714 O O . THR A 1 90 ? -18.299 8.842 12.002 1.00 45.34 90 THR A O 1
ATOM 717 N N . GLU A 1 91 ? -16.420 9.959 12.434 1.00 54.19 91 GLU A N 1
ATOM 718 C CA . GLU A 1 91 ? -16.253 10.407 11.052 1.00 54.19 91 GLU A CA 1
ATOM 719 C C . GLU A 1 91 ? -15.765 9.233 10.201 1.00 54.19 91 GLU A C 1
ATOM 721 O O . GLU A 1 91 ? -14.747 8.620 10.519 1.00 54.19 91 GLU A O 1
ATOM 726 N N . ALA A 1 92 ? -16.497 8.912 9.130 1.00 65.31 92 ALA A N 1
ATOM 727 C CA . ALA A 1 92 ? -16.110 7.873 8.185 1.00 65.31 92 ALA A CA 1
ATOM 728 C C . ALA A 1 92 ? -14.762 8.237 7.533 1.00 65.31 92 ALA A C 1
ATOM 730 O O . ALA A 1 92 ? -14.621 9.299 6.915 1.00 65.31 92 ALA A O 1
ATOM 731 N N . ARG A 1 93 ? -13.761 7.372 7.712 1.00 77.31 93 ARG A N 1
ATOM 732 C CA . ARG A 1 93 ? -12.403 7.532 7.180 1.00 77.31 93 ARG A CA 1
ATOM 733 C C . ARG A 1 93 ? -12.215 6.671 5.934 1.00 77.31 93 ARG A C 1
ATOM 735 O O . ARG A 1 93 ? -12.830 5.622 5.791 1.00 77.31 93 ARG A O 1
ATOM 742 N N . MET A 1 94 ? -11.352 7.124 5.032 1.00 83.06 94 MET A N 1
ATOM 743 C CA . MET A 1 94 ? -10.952 6.380 3.842 1.00 83.06 94 MET A CA 1
ATOM 744 C C . MET A 1 94 ? -10.159 5.128 4.230 1.00 83.06 94 MET A C 1
ATOM 746 O O . MET A 1 94 ? -9.211 5.225 5.013 1.00 83.06 94 MET A O 1
ATOM 750 N N . SER A 1 95 ? -10.500 3.984 3.634 1.00 84.69 95 SER A N 1
ATOM 751 C CA . SER A 1 95 ? -9.756 2.733 3.815 1.00 84.69 95 SER A CA 1
ATOM 752 C C . SER A 1 95 ? -8.367 2.794 3.164 1.00 84.69 95 SER A C 1
ATOM 754 O O . SER A 1 95 ? -8.127 3.563 2.224 1.00 84.69 95 SER A O 1
ATOM 756 N N . ALA A 1 96 ? -7.444 1.943 3.620 1.00 86.44 96 ALA A N 1
ATOM 757 C CA . ALA A 1 96 ? -6.106 1.861 3.033 1.00 86.44 96 ALA A CA 1
ATOM 758 C C . ALA A 1 96 ? -6.152 1.408 1.564 1.00 86.44 96 ALA A C 1
ATOM 760 O O . ALA A 1 96 ? -5.386 1.909 0.741 1.00 86.44 96 ALA A O 1
ATOM 761 N N . ALA A 1 97 ? -7.071 0.503 1.212 1.00 82.81 97 ALA A N 1
ATOM 762 C CA . ALA A 1 97 ? -7.258 0.049 -0.165 1.00 82.81 97 ALA A CA 1
ATOM 763 C C . ALA A 1 97 ? -7.708 1.197 -1.080 1.00 82.81 97 ALA A C 1
ATOM 765 O O . ALA A 1 97 ? -7.103 1.426 -2.129 1.00 82.81 97 ALA A O 1
ATOM 766 N N . THR A 1 98 ? -8.694 1.990 -0.644 1.00 84.88 98 THR A N 1
ATOM 767 C CA . THR A 1 98 ? -9.150 3.173 -1.385 1.00 84.88 98 THR A CA 1
ATOM 768 C C . THR A 1 98 ? -8.028 4.198 -1.548 1.00 84.88 98 THR A C 1
ATOM 770 O O . THR A 1 98 ? -7.872 4.768 -2.628 1.00 84.88 98 THR A O 1
ATOM 773 N N . ALA A 1 99 ? -7.207 4.409 -0.514 1.00 90.44 99 ALA A N 1
ATOM 774 C CA . ALA A 1 99 ? -6.059 5.307 -0.593 1.00 90.44 99 ALA A CA 1
ATOM 775 C C . ALA A 1 99 ? -5.024 4.833 -1.626 1.00 90.44 99 ALA A C 1
ATOM 777 O O . ALA A 1 99 ? -4.583 5.630 -2.458 1.00 90.44 99 ALA A O 1
ATOM 778 N N . ARG A 1 100 ? -4.682 3.536 -1.624 1.00 91.31 100 ARG A N 1
ATOM 779 C CA . ARG A 1 100 ? -3.763 2.955 -2.613 1.00 91.31 100 ARG A CA 1
ATOM 780 C C . ARG A 1 100 ? -4.289 3.126 -4.040 1.00 91.31 100 ARG A C 1
ATOM 782 O O . ARG A 1 100 ? -3.576 3.639 -4.903 1.00 91.31 100 ARG A O 1
ATOM 789 N N . ALA A 1 101 ? -5.554 2.782 -4.273 1.00 88.56 101 ALA A N 1
ATOM 790 C CA . ALA A 1 101 ? -6.190 2.942 -5.578 1.00 88.56 101 ALA A CA 1
ATOM 791 C C . ALA A 1 101 ? -6.197 4.411 -6.039 1.00 88.56 101 ALA A C 1
ATOM 793 O O . ALA A 1 101 ? -5.876 4.705 -7.190 1.00 88.56 101 ALA A O 1
ATOM 794 N N . ALA A 1 102 ? -6.494 5.357 -5.141 1.00 89.44 102 ALA A N 1
ATOM 795 C CA . ALA A 1 102 ? -6.503 6.784 -5.460 1.00 89.44 102 ALA A CA 1
ATOM 796 C C . ALA A 1 102 ? -5.127 7.303 -5.914 1.00 89.44 102 ALA A C 1
ATOM 798 O O . ALA A 1 102 ? -5.054 8.100 -6.852 1.00 89.44 102 ALA A O 1
ATOM 799 N N . VAL A 1 103 ? -4.041 6.846 -5.279 1.00 93.94 103 VAL A N 1
ATOM 800 C CA . VAL A 1 103 ? -2.663 7.206 -5.658 1.00 93.94 103 VAL A CA 1
ATOM 801 C C . VAL A 1 103 ? -2.329 6.684 -7.051 1.00 93.94 103 VAL A C 1
ATOM 803 O O . VAL A 1 103 ? -1.923 7.474 -7.904 1.00 93.94 103 VAL A O 1
ATOM 806 N N . ILE A 1 104 ? -2.555 5.393 -7.306 1.00 90.38 104 ILE A N 1
ATOM 807 C CA . ILE A 1 104 ? -2.269 4.773 -8.608 1.00 90.38 104 ILE A CA 1
ATOM 808 C C . ILE A 1 104 ? -3.103 5.411 -9.721 1.00 90.38 104 ILE A C 1
ATOM 810 O O . ILE A 1 104 ? -2.563 5.777 -10.765 1.00 90.38 104 ILE A O 1
ATOM 814 N N . ASN A 1 105 ? -4.397 5.638 -9.487 1.00 89.62 105 ASN A N 1
ATOM 815 C CA . ASN A 1 105 ? -5.280 6.269 -10.467 1.00 89.62 105 ASN A CA 1
ATOM 816 C C . ASN A 1 105 ? -4.839 7.699 -10.794 1.00 89.62 105 ASN A C 1
ATOM 818 O O . ASN A 1 105 ? -4.788 8.076 -11.964 1.00 89.62 105 ASN A O 1
ATOM 822 N N . LYS A 1 106 ? -4.464 8.494 -9.783 1.00 91.69 106 LYS A N 1
ATOM 823 C CA . LYS A 1 106 ? -3.960 9.855 -10.005 1.00 91.69 106 LYS A CA 1
ATOM 824 C C . LYS A 1 106 ? -2.610 9.868 -10.718 1.00 91.69 106 LYS A C 1
ATOM 826 O O . LYS A 1 106 ? -2.361 10.778 -11.508 1.00 91.69 106 LYS A O 1
ATOM 831 N N . PHE A 1 107 ? -1.747 8.889 -10.447 1.00 91.50 107 PHE A N 1
ATOM 832 C CA . PHE A 1 107 ? -0.458 8.764 -11.128 1.00 91.50 107 PHE A CA 1
ATOM 833 C C . PHE A 1 107 ? -0.579 8.160 -12.540 1.00 91.50 107 PHE A C 1
ATOM 835 O O . PHE A 1 107 ? 0.346 8.241 -13.352 1.00 91.50 107 PHE A O 1
ATOM 842 N N . GLY A 1 108 ? -1.743 7.586 -12.856 1.00 84.06 108 GLY A N 1
ATOM 843 C CA . GLY A 1 108 ? -2.024 6.913 -14.117 1.00 84.06 108 GLY A CA 1
ATOM 844 C C . GLY A 1 108 ? -1.322 5.559 -14.237 1.00 84.06 108 GLY A C 1
ATOM 845 O O . GLY A 1 108 ? -0.883 5.217 -15.333 1.00 84.06 108 GLY A O 1
ATOM 846 N N . GLY A 1 109 ? -1.144 4.833 -13.131 1.00 86.69 109 GLY A N 1
ATOM 847 C CA . GLY A 1 109 ? -0.453 3.541 -13.070 1.00 86.69 109 GLY A CA 1
ATOM 848 C C . GLY A 1 109 ? 0.772 3.553 -12.151 1.00 86.69 109 GLY A C 1
ATOM 849 O O . GLY A 1 109 ? 0.895 4.417 -11.283 1.00 86.69 109 GLY A O 1
ATOM 850 N N . GLY A 1 110 ? 1.685 2.606 -12.377 1.00 88.75 110 GLY A N 1
ATOM 851 C CA . GLY A 1 110 ? 2.885 2.417 -11.559 1.00 88.75 110 GLY A CA 1
ATOM 852 C C . GLY A 1 110 ? 2.629 1.568 -10.318 1.00 88.75 110 GLY A C 1
ATOM 853 O O . GLY A 1 110 ? 1.661 0.810 -10.260 1.00 88.75 110 GLY A O 1
ATOM 854 N N . ILE A 1 111 ? 3.499 1.713 -9.323 1.00 91.88 111 ILE A N 1
ATOM 855 C CA . ILE A 1 111 ? 3.371 1.052 -8.024 1.00 91.88 111 ILE A CA 1
ATOM 856 C C . ILE A 1 111 ? 3.431 2.062 -6.888 1.00 91.88 111 ILE A C 1
ATOM 858 O O . ILE A 1 111 ? 3.991 3.150 -7.019 1.00 91.88 111 ILE A O 1
ATOM 862 N N . ILE A 1 112 ? 2.894 1.676 -5.739 1.00 94.81 112 ILE A N 1
ATOM 863 C CA . ILE A 1 112 ? 3.204 2.339 -4.478 1.00 94.81 112 ILE A CA 1
ATOM 864 C C . ILE A 1 112 ? 4.447 1.654 -3.931 1.00 94.81 112 ILE A C 1
ATOM 866 O O . ILE A 1 112 ? 4.446 0.440 -3.759 1.00 94.81 112 ILE A O 1
ATOM 870 N N . GLN A 1 113 ? 5.497 2.429 -3.673 1.00 95.81 113 GLN A N 1
ATOM 871 C CA . GLN A 1 113 ? 6.694 1.921 -3.013 1.00 95.81 113 GLN A CA 1
ATOM 872 C C . GLN A 1 113 ? 6.498 1.898 -1.502 1.00 95.81 113 GLN A C 1
ATOM 874 O O . GLN A 1 113 ? 6.895 0.946 -0.854 1.00 95.81 113 GLN A O 1
ATOM 879 N N . LYS A 1 114 ? 5.854 2.915 -0.927 1.00 97.44 114 LYS A N 1
ATOM 880 C CA . LYS A 1 114 ? 5.483 2.902 0.490 1.00 97.44 114 LYS A CA 1
ATOM 881 C C . LYS A 1 114 ? 4.234 3.712 0.744 1.00 97.44 114 LYS A C 1
ATOM 883 O O . LYS A 1 114 ? 4.022 4.744 0.101 1.00 97.44 114 LYS A O 1
ATOM 888 N N . ILE A 1 115 ? 3.439 3.279 1.708 1.00 98.25 115 ILE A N 1
ATOM 889 C CA . ILE A 1 115 ? 2.296 4.033 2.209 1.00 98.25 115 ILE A CA 1
ATOM 890 C C . ILE A 1 115 ? 2.127 3.779 3.702 1.00 98.25 115 ILE A C 1
ATOM 892 O O . ILE A 1 115 ? 2.172 2.643 4.161 1.00 98.25 115 ILE A O 1
ATOM 896 N N . GLU A 1 116 ? 1.916 4.856 4.449 1.00 96.69 116 GLU A N 1
ATOM 897 C CA . GLU A 1 116 ? 1.676 4.838 5.884 1.00 96.69 116 GLU A CA 1
ATOM 898 C C . GLU A 1 116 ? 0.476 5.722 6.216 1.00 96.69 116 GLU A C 1
ATOM 900 O O . GLU A 1 116 ? 0.367 6.862 5.750 1.00 96.69 116 GLU A O 1
ATOM 905 N N . TYR A 1 117 ? -0.418 5.207 7.051 1.00 93.88 117 TYR A N 1
ATOM 906 C CA . TYR A 1 117 ? -1.476 5.992 7.658 1.00 93.88 117 TYR A CA 1
ATOM 907 C C . TYR A 1 117 ? -0.982 6.685 8.930 1.00 93.88 117 TYR A C 1
ATOM 909 O O . TYR A 1 117 ? -0.640 6.048 9.930 1.00 93.88 117 TYR A O 1
ATOM 917 N N . THR A 1 118 ? -1.003 8.014 8.907 1.00 89.06 118 THR A N 1
ATOM 918 C CA . THR A 1 118 ? -0.675 8.864 10.048 1.00 89.06 118 THR A CA 1
ATOM 919 C C . THR A 1 118 ? -1.954 9.312 10.741 1.00 89.06 118 THR A C 1
ATOM 921 O O . THR A 1 118 ? -2.752 10.055 10.154 1.00 89.06 118 THR A O 1
ATOM 924 N N . TYR A 1 119 ? -2.127 8.890 11.994 1.00 82.06 119 TYR A N 1
ATOM 925 C CA . TYR A 1 119 ? -3.223 9.367 12.826 1.00 82.06 119 TYR A CA 1
ATOM 926 C C . TYR A 1 119 ? -3.037 10.836 13.200 1.00 82.06 119 TYR A C 1
ATOM 928 O O . TYR A 1 119 ? -2.007 11.231 13.744 1.00 82.06 119 TYR A O 1
ATOM 936 N N . ASP A 1 120 ? -4.084 11.608 12.952 1.00 83.38 120 ASP A N 1
ATOM 937 C CA . ASP A 1 120 ? -4.288 12.954 13.462 1.00 83.38 120 ASP A CA 1
ATOM 938 C C . ASP A 1 120 ? -5.795 13.091 13.722 1.00 83.38 120 ASP A C 1
ATOM 940 O O . ASP A 1 120 ? -6.612 12.602 12.934 1.00 83.38 120 ASP A O 1
ATOM 944 N N . GLU A 1 121 ? -6.180 13.681 14.854 1.00 78.75 121 GLU A N 1
ATOM 945 C CA . GLU A 1 121 ? -7.596 13.845 15.213 1.00 78.75 121 GLU A CA 1
ATOM 946 C C . GLU A 1 121 ? -8.337 14.765 14.238 1.00 78.75 121 GLU A C 1
ATOM 948 O O . GLU A 1 121 ? -9.528 14.579 13.999 1.00 78.75 121 GLU A O 1
ATOM 953 N N . SER A 1 122 ? -7.630 15.733 13.657 1.00 85.00 122 SER A N 1
ATOM 954 C CA . SER A 1 122 ? -8.189 16.786 12.813 1.00 85.00 122 SER A CA 1
ATOM 955 C C . SER A 1 122 ? -7.930 16.579 11.319 1.00 85.00 122 SER A C 1
ATOM 957 O O . SER A 1 122 ? -8.788 16.897 10.497 1.00 85.00 122 SER A O 1
ATOM 959 N N . ASP A 1 123 ? -6.766 16.040 10.954 1.00 88.31 123 ASP A N 1
ATOM 960 C CA . ASP A 1 123 ? -6.315 15.921 9.562 1.00 88.31 123 ASP A CA 1
ATOM 961 C C . ASP A 1 123 ? -5.582 14.586 9.318 1.00 88.31 123 ASP A C 1
ATOM 963 O O . ASP A 1 123 ? -4.389 14.584 8.980 1.00 88.31 123 ASP A O 1
ATOM 967 N N . PRO A 1 124 ? -6.259 13.433 9.521 1.00 90.88 124 PRO A N 1
ATOM 968 C CA . PRO A 1 124 ? -5.659 12.120 9.305 1.00 90.88 124 PRO A CA 1
ATOM 969 C C . PRO A 1 124 ? -5.276 11.945 7.835 1.00 90.88 124 PRO A C 1
ATOM 971 O O . PRO A 1 124 ? -6.013 12.364 6.935 1.00 90.88 124 PRO A O 1
ATOM 974 N N . LYS A 1 125 ? -4.132 11.307 7.573 1.00 94.69 125 LYS A N 1
ATOM 975 C CA . LYS A 1 125 ? -3.551 11.221 6.223 1.00 94.69 125 LYS A CA 1
ATOM 976 C C . LYS A 1 125 ? -2.939 9.866 5.926 1.00 94.69 125 LYS A C 1
ATOM 978 O O . LYS A 1 125 ? -2.365 9.238 6.805 1.00 94.69 125 LYS A O 1
ATOM 983 N N . TYR A 1 126 ? -2.949 9.509 4.651 1.00 96.81 126 TYR A N 1
ATOM 984 C CA . TYR A 1 126 ? -2.008 8.565 4.067 1.00 96.81 126 TYR A CA 1
ATOM 985 C C . TYR A 1 126 ? -0.838 9.332 3.463 1.00 96.81 126 TYR A C 1
ATOM 987 O O . TYR A 1 126 ? -1.038 10.302 2.728 1.00 96.81 126 TYR A O 1
ATOM 995 N N . LYS A 1 127 ? 0.385 8.908 3.759 1.00 98.12 127 LYS A N 1
ATOM 996 C CA . LYS A 1 127 ? 1.611 9.501 3.221 1.00 98.12 127 LYS A CA 1
ATOM 997 C C . LYS A 1 127 ? 2.450 8.416 2.589 1.00 98.12 127 LYS A C 1
ATOM 999 O O . LYS A 1 127 ? 2.449 7.289 3.072 1.00 98.12 127 LYS A O 1
ATOM 1004 N N . GLY A 1 128 ? 3.170 8.746 1.531 1.00 97.94 128 GLY A N 1
ATOM 1005 C CA . GLY A 1 128 ? 3.949 7.722 0.866 1.00 97.94 128 GLY A CA 1
ATOM 1006 C C . GLY A 1 128 ? 4.644 8.167 -0.397 1.00 97.94 128 GLY A C 1
ATOM 1007 O O . GLY A 1 128 ? 4.684 9.355 -0.739 1.00 97.94 128 GLY A O 1
ATOM 1008 N N . GLU A 1 129 ? 5.195 7.167 -1.072 1.00 97.62 129 GLU A N 1
ATOM 1009 C CA . GLU A 1 129 ? 5.882 7.307 -2.345 1.00 97.62 129 GLU A CA 1
ATOM 1010 C C . GLU A 1 129 ? 5.337 6.299 -3.355 1.00 97.62 129 GLU A C 1
ATOM 1012 O O . GLU A 1 129 ? 5.070 5.145 -3.021 1.00 97.62 129 GLU A O 1
ATOM 1017 N N . ALA A 1 130 ? 5.156 6.753 -4.591 1.00 96.19 130 ALA A N 1
ATOM 1018 C CA . ALA A 1 130 ? 4.760 5.929 -5.726 1.00 96.19 130 ALA A CA 1
ATOM 1019 C C . ALA A 1 130 ? 5.751 6.115 -6.873 1.00 96.19 130 ALA A C 1
ATOM 1021 O O . ALA A 1 130 ? 6.278 7.214 -7.054 1.00 96.19 130 ALA A O 1
ATOM 1022 N N . LEU A 1 131 ? 5.992 5.054 -7.639 1.00 92.50 131 LEU A N 1
ATOM 1023 C CA . LEU A 1 131 ? 6.979 5.005 -8.714 1.00 92.50 131 LEU A CA 1
ATOM 1024 C C . LEU A 1 131 ? 6.321 4.585 -10.030 1.00 92.50 131 LEU A C 1
ATOM 1026 O O . LEU A 1 131 ? 5.434 3.729 -10.033 1.00 92.50 131 LEU A O 1
ATOM 1030 N N . LYS A 1 132 ? 6.724 5.216 -11.136 1.00 88.25 132 LYS A N 1
ATOM 1031 C CA . LYS A 1 132 ? 6.246 4.912 -12.489 1.00 88.25 132 LYS A CA 1
ATOM 1032 C C . LYS A 1 132 ? 7.201 5.464 -13.539 1.00 88.25 132 LYS A C 1
ATOM 1034 O O . LYS A 1 132 ? 7.459 6.660 -13.525 1.00 88.25 132 LYS A O 1
ATOM 1039 N N . ASP A 1 133 ? 7.640 4.642 -14.486 1.00 86.31 133 ASP A N 1
ATOM 1040 C CA . ASP A 1 133 ? 8.375 5.048 -15.695 1.00 86.31 133 ASP A CA 1
ATOM 1041 C C . ASP A 1 133 ? 9.531 6.041 -15.425 1.00 86.31 133 ASP A C 1
ATOM 1043 O O . ASP A 1 133 ? 9.662 7.059 -16.105 1.00 86.31 133 ASP A O 1
ATOM 1047 N N . GLY A 1 134 ? 10.338 5.794 -14.383 1.00 86.88 134 GLY A N 1
ATOM 1048 C CA . GLY A 1 134 ? 11.442 6.680 -13.973 1.00 86.88 134 GLY A CA 1
ATOM 1049 C C . GLY A 1 134 ? 11.022 7.950 -13.214 1.00 86.88 134 GLY A C 1
ATOM 1050 O O . GLY A 1 134 ? 11.833 8.852 -12.984 1.00 86.88 134 GLY A O 1
ATOM 1051 N N . TYR A 1 135 ? 9.756 8.052 -12.812 1.00 89.31 135 TYR A N 1
ATOM 1052 C CA . TYR A 1 135 ? 9.222 9.122 -11.974 1.00 89.31 135 TYR A CA 1
ATOM 1053 C C . TYR A 1 135 ? 8.871 8.608 -10.583 1.00 89.31 135 TYR A C 1
ATOM 1055 O O . TYR A 1 135 ? 8.320 7.520 -10.422 1.00 89.31 135 TYR A O 1
ATOM 1063 N N . ARG A 1 136 ? 9.100 9.457 -9.580 1.00 93.62 136 ARG A N 1
ATOM 1064 C CA . ARG A 1 136 ? 8.616 9.284 -8.209 1.00 93.62 136 ARG A CA 1
ATOM 1065 C C . ARG A 1 136 ? 7.622 10.371 -7.860 1.00 93.62 136 ARG A C 1
ATOM 1067 O O . ARG A 1 136 ? 7.837 11.546 -8.149 1.00 93.62 136 ARG A O 1
ATOM 1074 N N . VAL A 1 137 ? 6.570 9.995 -7.152 1.00 96.06 137 VAL A N 1
ATOM 1075 C CA . VAL A 1 137 ? 5.652 10.923 -6.499 1.00 96.06 137 VAL A CA 1
ATOM 1076 C C . VAL A 1 137 ? 5.765 10.765 -4.998 1.00 96.06 137 VAL A C 1
ATOM 1078 O O . VAL A 1 137 ? 5.577 9.670 -4.488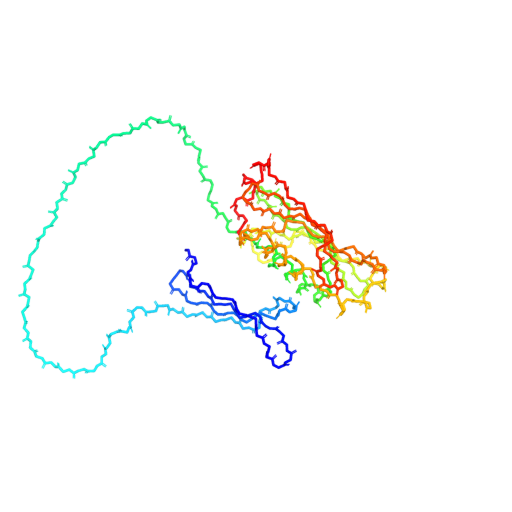 1.00 96.06 137 VAL A O 1
ATOM 1081 N N . VAL A 1 138 ? 5.990 11.873 -4.291 1.00 98.00 138 VAL A N 1
ATOM 1082 C CA . VAL A 1 138 ? 5.771 11.969 -2.840 1.00 98.00 138 VAL A CA 1
ATOM 1083 C C . VAL A 1 138 ? 4.377 12.550 -2.613 1.00 98.00 138 VAL A C 1
ATOM 1085 O O . VAL A 1 138 ? 4.104 13.675 -3.054 1.00 98.00 138 VAL A O 1
ATOM 1088 N N . PHE A 1 139 ? 3.505 11.817 -1.922 1.00 98.19 139 PHE A N 1
ATOM 1089 C CA . PHE A 1 139 ? 2.109 12.210 -1.719 1.00 98.19 139 PHE A CA 1
ATOM 1090 C C . PHE A 1 139 ? 1.716 12.326 -0.242 1.00 98.19 139 PHE A C 1
ATOM 1092 O O . PHE A 1 139 ? 2.260 11.652 0.631 1.00 98.19 139 PHE A O 1
ATOM 1099 N N . GLU A 1 140 ? 0.722 13.176 0.014 1.00 98.25 140 GLU A N 1
ATOM 1100 C CA . GLU A 1 140 ? -0.069 13.195 1.245 1.00 98.25 140 GLU A CA 1
ATOM 1101 C C . GLU A 1 140 ? -1.548 13.297 0.859 1.00 98.25 140 GLU A C 1
ATOM 1103 O O . GLU A 1 140 ? -1.968 14.262 0.212 1.00 98.25 140 GLU A O 1
ATOM 1108 N N . LEU A 1 141 ? -2.329 12.298 1.252 1.00 96.69 141 LEU A N 1
ATOM 1109 C CA . LEU A 1 141 ? -3.742 12.140 0.941 1.00 96.69 141 LEU A CA 1
ATOM 1110 C C . LEU A 1 141 ? -4.550 12.213 2.234 1.00 96.69 141 LEU A C 1
ATOM 1112 O O . LEU A 1 141 ? -4.342 11.406 3.136 1.00 96.69 141 LEU A O 1
ATOM 1116 N N . ARG A 1 142 ? -5.479 13.161 2.335 1.00 94.31 142 ARG A N 1
ATOM 1117 C CA . ARG A 1 142 ? -6.374 13.274 3.492 1.00 94.31 142 ARG A CA 1
ATOM 1118 C C . ARG A 1 142 ? -7.338 12.096 3.528 1.00 94.31 142 ARG A C 1
ATOM 1120 O O . ARG A 1 142 ? -7.983 11.785 2.531 1.00 94.31 142 ARG A O 1
ATOM 1127 N N . ALA A 1 143 ? -7.451 11.472 4.694 1.00 90.88 143 ALA A N 1
ATOM 1128 C CA . ALA A 1 143 ? -8.302 10.310 4.915 1.00 90.88 143 ALA A CA 1
ATOM 1129 C C . ALA A 1 143 ? -9.731 10.678 5.343 1.00 90.88 143 ALA A C 1
ATOM 1131 O O . ALA A 1 143 ? -10.593 9.805 5.388 1.00 90.88 143 ALA A O 1
ATOM 1132 N N . ASN A 1 144 ? -10.007 11.944 5.667 1.00 86.75 144 ASN A N 1
ATOM 1133 C CA . ASN A 1 144 ? -11.358 12.387 6.011 1.00 86.75 144 ASN A CA 1
ATOM 1134 C C . ASN A 1 144 ? -12.237 12.455 4.749 1.00 86.75 144 ASN A C 1
ATOM 1136 O O . ASN A 1 144 ? -11.981 13.262 3.854 1.00 86.75 144 ASN A O 1
ATOM 1140 N N . LEU A 1 145 ? -13.291 11.633 4.692 1.00 82.06 145 LEU A N 1
ATOM 1141 C CA . LEU A 1 145 ? -14.183 11.530 3.529 1.00 82.06 145 LEU A CA 1
ATOM 1142 C C . LEU A 1 145 ? -15.048 12.777 3.295 1.00 82.06 145 LEU A C 1
ATOM 1144 O O . LEU A 1 145 ? -15.597 12.941 2.211 1.00 82.06 145 LEU A O 1
ATOM 1148 N N . LYS A 1 146 ? -15.164 13.677 4.280 1.00 84.81 146 LYS A N 1
ATOM 1149 C CA . LYS A 1 146 ? -15.902 14.943 4.132 1.00 84.81 146 LYS A CA 1
ATOM 1150 C C . LYS A 1 146 ? -15.105 16.014 3.385 1.00 84.81 146 LYS A C 1
ATOM 1152 O O . LYS A 1 146 ? -15.657 17.054 3.023 1.00 84.81 146 LYS A O 1
ATOM 1157 N N . VAL A 1 147 ? -13.803 15.799 3.193 1.00 84.75 147 VAL A N 1
ATOM 1158 C CA . VAL A 1 147 ? -12.944 16.729 2.461 1.00 84.75 147 VAL A CA 1
ATOM 1159 C C . VAL A 1 147 ? -13.348 16.721 0.990 1.00 84.75 147 VAL A C 1
ATOM 1161 O O . VAL A 1 147 ? -13.517 15.666 0.382 1.00 84.75 147 VAL A O 1
ATOM 1164 N N . LYS A 1 148 ? -13.490 17.913 0.403 1.00 88.56 148 LYS A N 1
ATOM 1165 C CA . LYS A 1 148 ? -13.793 18.066 -1.024 1.00 88.56 148 LYS A CA 1
ATOM 1166 C C . LYS A 1 148 ? -12.708 17.401 -1.866 1.00 88.56 148 LYS A C 1
ATOM 1168 O O . LYS A 1 148 ? -11.530 17.487 -1.529 1.00 88.56 148 LYS A O 1
ATOM 1173 N N . GLU A 1 149 ? -13.077 16.840 -3.015 1.00 85.19 149 GLU A N 1
ATOM 1174 C CA . GLU A 1 149 ? -12.112 16.218 -3.938 1.00 85.19 149 GLU A CA 1
ATOM 1175 C C . GLU A 1 149 ? -10.935 17.138 -4.300 1.00 85.19 149 GLU A C 1
ATOM 1177 O O . GLU A 1 149 ? -9.792 16.683 -4.364 1.00 85.19 149 GLU A O 1
ATOM 1182 N N . SER A 1 150 ? -11.188 18.444 -4.461 1.00 86.50 150 SER A N 1
ATOM 1183 C CA . SER A 1 150 ? -10.151 19.450 -4.739 1.00 86.50 150 SER A CA 1
ATOM 1184 C C . SER A 1 150 ? -9.098 19.568 -3.637 1.00 86.50 150 SER A C 1
ATOM 1186 O O . SER A 1 150 ? -7.955 19.920 -3.916 1.00 86.50 150 SER A O 1
ATOM 1188 N N . ASP A 1 151 ? -9.478 19.252 -2.401 1.00 91.44 151 ASP A N 1
ATOM 1189 C CA . ASP A 1 151 ? -8.682 19.472 -1.195 1.00 91.44 151 ASP A CA 1
ATOM 1190 C C . ASP A 1 151 ? -8.149 18.147 -0.627 1.00 91.44 151 ASP A C 1
ATOM 1192 O O . ASP A 1 151 ? -7.448 18.129 0.387 1.00 91.44 151 ASP A O 1
ATOM 1196 N N . LYS A 1 152 ? -8.465 17.019 -1.272 1.00 92.50 152 LYS A N 1
ATOM 1197 C CA . LYS A 1 152 ? -8.111 15.678 -0.799 1.00 92.50 152 LYS A CA 1
ATOM 1198 C C . LYS A 1 152 ? -6.595 15.450 -0.790 1.00 92.50 152 LYS A C 1
ATOM 1200 O O . LYS A 1 152 ? -6.060 14.819 0.119 1.00 92.50 152 LYS A O 1
ATOM 1205 N N . TRP A 1 153 ? -5.883 16.010 -1.765 1.00 96.06 153 TRP A N 1
ATOM 1206 C CA . TRP A 1 153 ? -4.427 15.915 -1.873 1.00 96.06 153 TRP A CA 1
ATOM 1207 C C . TRP A 1 153 ? -3.761 17.065 -1.121 1.00 96.06 153 TRP A C 1
ATOM 1209 O O . TRP A 1 153 ? -3.672 18.181 -1.626 1.00 96.06 153 TRP A O 1
ATOM 1219 N N . ALA A 1 154 ? -3.267 16.788 0.084 1.00 95.69 154 ALA A N 1
ATOM 1220 C CA . ALA A 1 154 ? -2.476 17.746 0.854 1.00 95.69 154 ALA A CA 1
ATOM 1221 C C . ALA A 1 154 ? -1.082 17.962 0.240 1.00 95.69 154 ALA A C 1
ATOM 1223 O O . ALA A 1 154 ? -0.513 19.046 0.361 1.00 95.69 154 ALA A O 1
ATOM 1224 N N . LYS A 1 155 ? -0.546 16.945 -0.448 1.00 97.12 155 LYS A N 1
ATOM 1225 C CA . LYS A 1 155 ? 0.722 17.020 -1.176 1.00 97.12 155 LYS A CA 1
ATOM 1226 C C . LYS A 1 155 ? 0.712 16.082 -2.376 1.00 97.12 155 LYS A C 1
ATOM 1228 O O . LYS A 1 155 ? 0.256 14.945 -2.284 1.00 97.12 155 LYS A O 1
ATOM 1233 N N . TRP A 1 156 ? 1.269 16.560 -3.483 1.00 96.69 156 TRP A N 1
ATOM 1234 C CA . TRP A 1 156 ? 1.555 15.770 -4.676 1.00 96.69 156 TRP A CA 1
ATOM 1235 C C . TRP A 1 156 ? 2.787 16.357 -5.361 1.00 96.69 156 TRP A C 1
ATOM 1237 O O . TRP A 1 156 ? 2.697 17.381 -6.036 1.00 96.69 156 TRP A O 1
ATOM 1247 N N . SER A 1 157 ? 3.951 15.755 -5.127 1.00 95.50 157 SER A N 1
ATOM 1248 C CA . SER A 1 157 ? 5.227 16.256 -5.641 1.00 95.50 157 SER A CA 1
ATOM 1249 C C . SER A 1 157 ? 5.861 15.219 -6.551 1.00 95.50 157 SER A C 1
ATOM 1251 O O . SER A 1 157 ? 6.333 14.193 -6.067 1.00 95.50 157 SER A O 1
ATOM 1253 N N . VAL A 1 158 ? 5.884 15.506 -7.851 1.00 92.38 158 VAL A N 1
ATOM 1254 C CA . VAL A 1 158 ? 6.548 14.672 -8.859 1.00 92.38 158 VAL A CA 1
ATOM 1255 C C . VAL A 1 158 ? 8.033 15.027 -8.898 1.00 92.38 158 VAL A C 1
ATOM 1257 O O . VAL A 1 158 ? 8.398 16.202 -8.929 1.00 92.38 158 VAL A O 1
ATOM 1260 N N . GLY A 1 159 ? 8.883 14.012 -8.906 1.00 84.94 159 GLY A N 1
ATOM 1261 C CA . GLY A 1 159 ? 10.313 14.114 -9.144 1.00 84.94 159 GLY A CA 1
ATOM 1262 C C . GLY A 1 159 ? 10.796 12.945 -9.993 1.00 84.94 159 GLY A C 1
ATOM 1263 O O . GLY A 1 159 ? 10.026 12.050 -10.341 1.00 84.94 159 GLY A O 1
ATOM 1264 N N . ASN A 1 160 ? 12.081 12.958 -10.318 1.00 85.44 160 ASN A N 1
ATOM 1265 C CA . ASN A 1 160 ? 12.704 11.863 -11.052 1.00 85.44 160 ASN A CA 1
ATOM 1266 C C . ASN A 1 160 ? 13.135 10.763 -10.081 1.00 85.44 160 ASN A C 1
ATOM 1268 O O . ASN A 1 160 ? 13.485 11.044 -8.928 1.00 85.44 160 ASN A O 1
ATOM 1272 N N . ASP A 1 161 ? 13.149 9.535 -10.581 1.00 78.00 161 ASP A N 1
ATOM 1273 C CA . ASP A 1 161 ? 13.609 8.366 -9.858 1.00 78.00 161 ASP A CA 1
ATOM 1274 C C . ASP A 1 161 ? 14.499 7.488 -10.723 1.00 78.00 161 ASP A C 1
ATOM 1276 O O . ASP A 1 161 ? 14.137 7.114 -11.832 1.00 78.00 161 ASP A O 1
ATOM 1280 N N . ASN A 1 162 ? 15.670 7.167 -10.195 1.00 75.31 162 ASN A N 1
ATOM 1281 C CA . ASN A 1 162 ? 16.624 6.277 -10.839 1.00 75.31 162 ASN A CA 1
ATOM 1282 C C . ASN A 1 162 ? 16.496 4.827 -10.357 1.00 75.31 162 ASN A C 1
ATOM 1284 O O . ASN A 1 162 ? 17.176 3.981 -10.917 1.00 75.31 162 ASN A O 1
ATOM 1288 N N . THR A 1 163 ? 15.655 4.546 -9.352 1.00 84.62 163 THR A N 1
ATOM 1289 C CA . THR A 1 163 ? 15.473 3.186 -8.814 1.00 84.62 163 THR A CA 1
ATOM 1290 C C . THR A 1 163 ? 14.425 2.372 -9.572 1.00 84.62 163 THR A C 1
ATOM 1292 O O . THR A 1 163 ? 14.420 1.151 -9.495 1.00 84.62 163 THR A O 1
ATOM 1295 N N . TRP A 1 164 ? 13.554 3.026 -10.349 1.00 83.25 164 TRP A N 1
ATOM 1296 C CA . TRP A 1 164 ? 12.541 2.362 -11.179 1.00 83.25 164 TRP A CA 1
ATOM 1297 C C . TRP A 1 164 ? 13.119 1.275 -12.094 1.00 83.25 164 TRP A C 1
ATOM 1299 O O . TRP A 1 164 ? 12.574 0.173 -12.167 1.00 83.25 164 TRP A O 1
ATOM 1309 N N . ASP A 1 16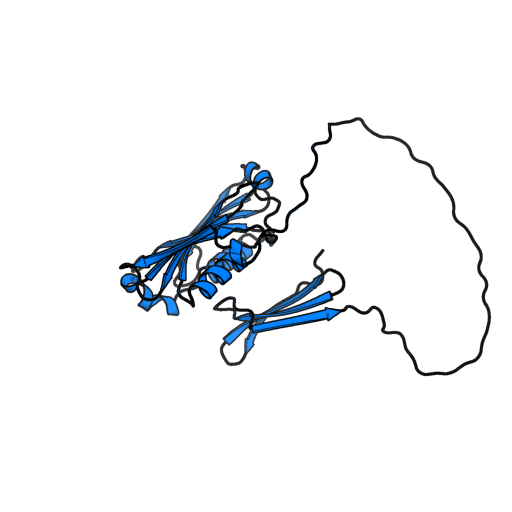5 ? 14.220 1.576 -12.784 1.00 86.44 165 ASP A N 1
ATOM 1310 C CA . ASP A 1 165 ? 14.805 0.665 -13.773 1.00 86.44 165 ASP A CA 1
ATOM 1311 C C . ASP A 1 165 ? 15.372 -0.614 -13.129 1.00 86.44 165 ASP A C 1
ATOM 1313 O O . ASP A 1 165 ? 15.443 -1.648 -13.799 1.00 86.44 165 ASP A O 1
ATOM 1317 N N . ASP A 1 166 ? 15.693 -0.571 -11.831 1.00 88.62 166 ASP A N 1
ATOM 1318 C CA . ASP A 1 166 ? 16.248 -1.707 -11.092 1.00 88.62 166 ASP A CA 1
ATOM 1319 C C . ASP A 1 166 ? 15.229 -2.849 -10.958 1.00 88.62 166 ASP A C 1
ATOM 1321 O O . ASP A 1 166 ? 15.613 -4.009 -11.026 1.00 88.62 166 ASP A O 1
ATOM 1325 N N . PHE A 1 167 ? 13.926 -2.548 -10.854 1.00 89.75 167 PHE A N 1
ATOM 1326 C CA . PHE A 1 167 ? 12.895 -3.557 -10.558 1.00 89.75 167 PHE A CA 1
ATOM 1327 C C . PHE A 1 167 ? 11.720 -3.604 -11.539 1.00 89.75 167 PHE A C 1
ATOM 1329 O O . PHE A 1 167 ? 10.958 -4.573 -11.539 1.00 89.75 167 PHE A O 1
ATOM 1336 N N . ALA A 1 168 ? 11.527 -2.584 -12.385 1.00 86.62 168 ALA A N 1
ATOM 1337 C CA . ALA A 1 168 ? 10.339 -2.479 -13.242 1.00 86.62 168 ALA A CA 1
ATOM 1338 C C . ALA A 1 168 ? 10.118 -3.712 -14.134 1.00 86.62 168 ALA A C 1
ATOM 1340 O O . ALA A 1 168 ? 8.981 -4.093 -14.416 1.00 86.62 168 ALA A O 1
ATOM 1341 N N . HIS A 1 169 ? 11.208 -4.362 -14.544 1.00 87.06 169 HIS A N 1
ATOM 1342 C CA . HIS A 1 169 ? 11.192 -5.572 -15.358 1.00 87.06 169 HIS A CA 1
ATOM 1343 C C . HIS A 1 169 ? 10.575 -6.791 -14.642 1.00 87.06 169 HIS A C 1
ATOM 1345 O O . HIS A 1 169 ? 10.056 -7.684 -15.311 1.00 87.06 169 HIS A O 1
ATOM 1351 N N . ALA A 1 170 ? 10.604 -6.826 -13.306 1.00 87.25 170 ALA A N 1
ATOM 1352 C CA . ALA A 1 170 ? 10.083 -7.918 -12.486 1.00 87.25 170 ALA A CA 1
ATOM 1353 C C . ALA A 1 170 ? 8.623 -7.709 -12.043 1.00 87.25 170 ALA A C 1
ATOM 1355 O O . ALA A 1 170 ? 7.955 -8.672 -11.669 1.00 87.25 170 ALA A O 1
ATOM 1356 N N . LEU A 1 171 ? 8.089 -6.480 -12.126 1.00 84.31 171 LEU A N 1
ATOM 1357 C CA . LEU A 1 171 ? 6.758 -6.123 -11.601 1.00 84.31 171 LEU A CA 1
ATOM 1358 C C . LEU A 1 171 ? 5.624 -7.031 -12.087 1.00 84.31 171 LEU A C 1
ATOM 1360 O O . LEU A 1 171 ? 4.721 -7.340 -11.321 1.00 84.31 171 LEU A O 1
ATOM 1364 N N . GLY A 1 172 ? 5.662 -7.468 -13.348 1.00 80.88 172 GLY A N 1
ATOM 1365 C CA . GLY A 1 172 ? 4.614 -8.319 -13.920 1.00 80.88 172 GLY A CA 1
ATOM 1366 C C . GLY A 1 172 ? 4.593 -9.759 -13.393 1.00 80.88 172 GLY A C 1
ATOM 1367 O O . GLY A 1 172 ? 3.656 -10.487 -13.706 1.00 80.88 172 GLY A O 1
ATOM 1368 N N . GLN A 1 173 ? 5.620 -10.183 -12.652 1.00 86.12 173 GLN A N 1
ATOM 1369 C CA . GLN A 1 173 ? 5.713 -11.516 -12.041 1.00 86.12 173 GLN A CA 1
ATOM 1370 C C . GLN A 1 173 ? 5.470 -11.490 -10.528 1.00 86.12 173 GLN A C 1
ATOM 1372 O O . GLN A 1 173 ? 5.333 -12.547 -9.923 1.00 86.12 173 GLN A O 1
ATOM 1377 N N . MET A 1 174 ? 5.420 -10.301 -9.924 1.00 90.75 174 MET A N 1
ATOM 1378 C CA . MET A 1 174 ? 5.241 -10.129 -8.487 1.00 90.75 174 MET A CA 1
ATOM 1379 C C . MET A 1 174 ? 3.773 -9.902 -8.127 1.00 90.75 174 MET A C 1
ATOM 1381 O O . MET A 1 174 ? 2.994 -9.357 -8.914 1.00 90.75 174 MET A O 1
ATOM 1385 N N . ILE A 1 175 ? 3.407 -10.250 -6.895 1.00 91.56 175 ILE A N 1
ATOM 1386 C CA . ILE A 1 175 ? 2.150 -9.803 -6.305 1.00 91.56 175 ILE A CA 1
ATOM 1387 C C . ILE A 1 175 ? 2.172 -8.282 -6.104 1.00 91.56 175 ILE A C 1
ATOM 1389 O O . ILE A 1 175 ? 3.214 -7.658 -5.874 1.00 91.56 175 ILE A O 1
ATOM 1393 N N . THR A 1 176 ? 1.002 -7.659 -6.161 1.00 93.81 176 THR A N 1
ATOM 1394 C CA . THR A 1 176 ? 0.848 -6.228 -5.902 1.00 93.81 176 THR A CA 1
ATOM 1395 C C . THR A 1 176 ? 0.785 -5.938 -4.404 1.00 93.81 176 THR A C 1
ATOM 1397 O O . THR A 1 176 ? 0.387 -6.777 -3.597 1.00 93.81 176 THR A O 1
ATOM 1400 N N . MET A 1 177 ? 1.072 -4.694 -4.017 1.00 95.81 177 MET A N 1
ATOM 1401 C CA . MET A 1 177 ? 0.899 -4.236 -2.633 1.00 95.81 177 MET A CA 1
ATOM 1402 C C . MET A 1 177 ? -0.539 -4.430 -2.118 1.00 95.81 177 MET A C 1
ATOM 1404 O O . MET A 1 177 ? -0.750 -4.636 -0.925 1.00 95.81 177 MET A O 1
ATOM 1408 N N . ASN A 1 178 ? -1.544 -4.360 -3.001 1.00 90.62 178 ASN A N 1
ATOM 1409 C CA . ASN A 1 178 ? -2.930 -4.605 -2.612 1.00 90.62 178 ASN A CA 1
ATOM 1410 C C . ASN A 1 178 ? -3.175 -6.088 -2.310 1.00 90.62 178 ASN A C 1
ATOM 1412 O O . ASN A 1 178 ? -3.823 -6.399 -1.316 1.00 90.62 178 ASN A O 1
ATOM 1416 N N . GLN A 1 179 ? -2.605 -6.986 -3.117 1.00 91.94 179 GLN A N 1
ATOM 1417 C CA . GLN A 1 179 ? -2.639 -8.426 -2.858 1.00 91.94 179 GLN A CA 1
ATOM 1418 C C . GLN A 1 179 ? -1.907 -8.768 -1.553 1.00 91.94 179 GLN A C 1
ATOM 1420 O O . GLN A 1 179 ? -2.477 -9.458 -0.713 1.00 91.94 179 GLN A O 1
ATOM 1425 N N . ALA A 1 180 ? -0.718 -8.203 -1.317 1.00 96.06 180 ALA A N 1
ATOM 1426 C CA . ALA A 1 180 ? 0.017 -8.378 -0.062 1.00 96.06 180 ALA A CA 1
ATOM 1427 C C . ALA A 1 180 ? -0.809 -7.917 1.155 1.00 96.06 180 ALA A C 1
ATOM 1429 O O . ALA A 1 180 ? -0.969 -8.657 2.125 1.00 96.06 180 ALA A O 1
ATOM 1430 N N . ALA A 1 181 ? -1.410 -6.724 1.084 1.00 94.38 181 ALA A N 1
ATOM 1431 C CA . ALA A 1 181 ? -2.268 -6.206 2.148 1.00 94.38 181 ALA A CA 1
ATOM 1432 C C . ALA A 1 181 ? -3.507 -7.089 2.397 1.00 94.38 181 ALA A C 1
ATOM 1434 O O . ALA A 1 181 ? -3.871 -7.321 3.549 1.00 94.38 181 ALA A O 1
ATOM 1435 N N . ASN A 1 182 ? -4.134 -7.616 1.344 1.00 89.75 182 ASN A N 1
ATOM 1436 C CA . ASN A 1 182 ? -5.269 -8.532 1.475 1.00 89.75 182 ASN A CA 1
ATOM 1437 C C . ASN A 1 182 ? -4.853 -9.861 2.122 1.00 89.75 182 ASN A C 1
ATOM 1439 O O . ASN A 1 182 ? -5.569 -10.364 2.989 1.00 89.75 182 ASN A O 1
ATOM 1443 N N . SER A 1 183 ? -3.672 -10.389 1.786 1.00 93.31 183 SER A N 1
ATOM 1444 C CA . SER A 1 183 ? -3.108 -11.575 2.441 1.00 93.31 183 SER A CA 1
ATOM 1445 C C . SER A 1 183 ? -2.895 -11.354 3.940 1.00 93.31 183 SER A C 1
ATOM 1447 O O . SER A 1 183 ? -3.186 -12.251 4.730 1.00 93.31 183 SER A O 1
ATOM 1449 N N . VAL A 1 184 ? -2.461 -10.159 4.365 1.00 95.50 184 VAL A N 1
ATOM 1450 C CA . VAL A 1 184 ? -2.340 -9.797 5.794 1.00 95.50 184 VAL A CA 1
ATOM 1451 C C . VAL A 1 184 ? -3.699 -9.823 6.492 1.00 95.50 184 VAL A C 1
ATOM 1453 O O . VAL A 1 184 ? -3.831 -10.412 7.567 1.00 95.50 184 VAL A O 1
ATOM 1456 N N . ILE A 1 185 ? -4.724 -9.225 5.877 1.00 87.44 185 ILE A N 1
ATOM 1457 C CA . ILE A 1 185 ? -6.091 -9.210 6.419 1.00 87.44 185 ILE A CA 1
ATOM 1458 C C . ILE A 1 185 ? -6.619 -10.643 6.543 1.00 87.44 185 ILE A C 1
ATOM 1460 O O . ILE A 1 185 ? -7.059 -11.040 7.623 1.00 87.44 185 ILE A O 1
ATOM 1464 N N . SER A 1 186 ? -6.483 -11.450 5.489 1.00 90.25 186 SER A N 1
ATOM 1465 C CA . SER A 1 186 ? -6.901 -12.854 5.485 1.00 90.25 186 SER A CA 1
ATOM 1466 C C . SER A 1 186 ? -6.169 -13.676 6.549 1.00 90.25 186 SER A C 1
ATOM 1468 O O . SER A 1 186 ? -6.806 -14.377 7.335 1.00 90.25 186 SER A O 1
ATOM 1470 N N . ARG A 1 187 ? -4.836 -13.568 6.632 1.00 92.69 187 ARG A N 1
ATOM 1471 C CA . ARG A 1 187 ? -4.013 -14.314 7.600 1.00 92.69 187 ARG A CA 1
ATOM 1472 C C . ARG A 1 187 ? -4.311 -13.924 9.043 1.00 92.69 187 ARG A C 1
ATOM 1474 O O . ARG A 1 187 ? -4.269 -14.776 9.926 1.00 92.69 187 ARG A O 1
ATOM 1481 N N . SER A 1 188 ? -4.644 -12.657 9.287 1.00 91.75 188 SER A N 1
ATOM 1482 C CA . SER A 1 188 ? -5.027 -12.190 10.622 1.00 91.75 188 SER A CA 1
ATOM 1483 C C . SER A 1 188 ? -6.311 -12.845 11.151 1.00 91.75 188 SER A C 1
ATOM 1485 O O . SER A 1 188 ? -6.539 -12.843 12.362 1.00 91.75 188 SER A O 1
ATOM 1487 N N . GLY A 1 189 ? -7.169 -13.358 10.257 1.00 84.88 189 GLY A N 1
ATOM 1488 C CA . GLY A 1 189 ? -8.486 -13.904 10.586 1.00 84.88 189 GLY A CA 1
ATOM 1489 C C . GLY A 1 189 ? -9.481 -12.863 11.112 1.00 84.88 189 GLY A C 1
ATOM 1490 O O . GLY A 1 189 ? -10.510 -13.229 11.677 1.00 84.88 189 GLY A O 1
ATOM 1491 N N . LYS A 1 190 ? -9.176 -11.566 10.979 1.00 80.62 190 LYS A N 1
ATOM 1492 C CA . LYS A 1 190 ? -9.997 -10.463 11.488 1.00 80.62 190 LYS A CA 1
ATOM 1493 C C . LYS A 1 190 ? -10.297 -9.496 10.347 1.00 80.62 190 LYS A C 1
ATOM 1495 O O . LYS A 1 190 ? -9.402 -8.827 9.842 1.00 80.62 190 LYS A O 1
ATOM 1500 N N . SER A 1 191 ? -11.568 -9.405 9.966 1.00 74.06 191 SER A N 1
ATOM 1501 C CA . SER A 1 191 ? -12.023 -8.574 8.841 1.00 74.06 191 SER A CA 1
ATOM 1502 C C . SER A 1 191 ? -11.747 -7.080 9.028 1.00 74.06 191 SER A C 1
ATOM 1504 O O . SER A 1 191 ? -11.552 -6.370 8.054 1.00 74.06 191 SER A O 1
ATOM 1506 N N . ASN A 1 192 ? -11.668 -6.612 10.274 1.00 74.06 192 ASN A N 1
ATOM 1507 C CA . ASN A 1 192 ? -11.332 -5.231 10.618 1.00 74.06 192 ASN A CA 1
ATOM 1508 C C . ASN A 1 192 ? -9.818 -5.006 10.804 1.00 74.06 192 ASN A C 1
ATOM 1510 O O . ASN A 1 192 ? -9.415 -4.101 11.538 1.00 74.06 192 ASN A O 1
ATOM 1514 N N . THR A 1 193 ? -8.972 -5.880 10.251 1.00 85.50 193 THR A N 1
ATOM 1515 C CA . THR A 1 193 ? -7.525 -5.663 10.253 1.00 85.50 193 THR A CA 1
ATOM 1516 C C . THR A 1 193 ? -7.170 -4.518 9.322 1.00 85.50 193 THR A C 1
ATOM 1518 O O . THR A 1 193 ? -7.414 -4.560 8.121 1.00 85.50 193 THR A O 1
ATOM 1521 N N . PHE A 1 194 ? -6.538 -3.501 9.890 1.00 87.44 194 PHE A N 1
ATOM 1522 C CA . PHE A 1 194 ? -6.089 -2.325 9.177 1.00 87.44 194 PHE A CA 1
ATOM 1523 C C . PHE A 1 194 ? -4.585 -2.400 8.924 1.00 87.44 194 PHE A C 1
ATOM 1525 O O . PHE A 1 194 ? -3.792 -2.337 9.864 1.00 87.44 194 PHE A O 1
ATOM 1532 N N . VAL A 1 195 ? -4.182 -2.514 7.656 1.00 92.31 195 VAL A N 1
ATOM 1533 C CA . VAL A 1 195 ? -2.772 -2.411 7.246 1.00 92.31 195 VAL A CA 1
ATOM 1534 C C . VAL A 1 195 ? -2.368 -0.939 7.283 1.00 92.31 195 VAL A C 1
ATOM 1536 O O . VAL A 1 195 ? -2.686 -0.180 6.366 1.00 92.31 195 VAL A O 1
ATOM 1539 N N . GLN A 1 196 ? -1.707 -0.532 8.368 1.00 92.19 196 GLN A N 1
ATOM 1540 C CA . GLN A 1 196 ? -1.327 0.860 8.600 1.00 92.19 196 GLN A CA 1
ATOM 1541 C C . GLN A 1 196 ? -0.169 1.276 7.701 1.00 92.19 196 GLN A C 1
ATOM 1543 O O . GLN A 1 196 ? -0.186 2.378 7.152 1.00 92.19 196 GLN A O 1
ATOM 1548 N N . LYS A 1 197 ? 0.841 0.414 7.601 1.00 95.88 197 LYS A N 1
ATOM 1549 C CA . LYS A 1 197 ? 2.090 0.686 6.903 1.00 95.88 197 LYS A CA 1
ATOM 1550 C C . LYS A 1 197 ? 2.460 -0.512 6.049 1.00 95.88 197 LYS A C 1
ATOM 1552 O O . LYS A 1 197 ? 2.362 -1.644 6.517 1.00 95.88 197 LYS A O 1
ATOM 1557 N N . ILE A 1 198 ? 2.887 -0.252 4.821 1.00 98.31 198 ILE A N 1
ATOM 1558 C CA . ILE A 1 198 ? 3.471 -1.261 3.944 1.00 98.31 198 ILE A CA 1
ATOM 1559 C C . ILE A 1 198 ? 4.490 -0.603 3.005 1.00 98.31 198 ILE A C 1
ATOM 1561 O O . ILE A 1 198 ? 4.203 0.423 2.379 1.00 98.31 198 ILE A O 1
ATOM 1565 N N . ASP A 1 199 ? 5.670 -1.205 2.918 1.00 98.25 199 ASP A N 1
ATOM 1566 C CA . ASP A 1 199 ? 6.808 -0.775 2.112 1.00 98.25 199 ASP A CA 1
ATOM 1567 C C . ASP A 1 199 ? 7.221 -1.927 1.191 1.00 98.25 199 ASP A C 1
ATOM 1569 O O . ASP A 1 199 ? 7.358 -3.065 1.633 1.00 98.25 199 ASP A O 1
ATOM 1573 N N . PHE A 1 200 ? 7.427 -1.623 -0.085 1.00 97.38 200 PHE A N 1
ATOM 1574 C CA . PHE A 1 200 ? 8.061 -2.494 -1.060 1.00 97.38 200 PHE A CA 1
ATOM 1575 C C . PHE A 1 200 ? 9.573 -2.272 -1.024 1.00 97.38 200 PHE A C 1
ATOM 1577 O O . PHE A 1 200 ? 10.061 -1.165 -1.276 1.00 97.38 200 PHE A O 1
ATOM 1584 N N . LEU A 1 201 ? 10.300 -3.337 -0.721 1.00 95.00 201 LEU A N 1
ATOM 1585 C CA . LEU A 1 201 ? 11.747 -3.400 -0.737 1.00 95.00 201 LEU A CA 1
ATOM 1586 C C . LEU A 1 201 ? 12.191 -4.230 -1.934 1.00 95.00 201 LEU A C 1
ATOM 1588 O O . LEU A 1 201 ? 11.873 -5.414 -2.028 1.00 95.00 201 LEU A O 1
ATOM 1592 N N . TRP A 1 202 ? 12.935 -3.602 -2.838 1.00 93.31 202 TRP A N 1
ATOM 1593 C CA . TRP A 1 202 ? 13.584 -4.328 -3.917 1.00 93.31 202 TRP A CA 1
ATOM 1594 C C . TRP A 1 202 ? 14.860 -5.003 -3.416 1.00 93.31 202 TRP A C 1
ATOM 1596 O O . TRP A 1 202 ? 15.716 -4.353 -2.815 1.00 93.31 202 TRP A O 1
ATOM 1606 N N . ASP A 1 203 ? 14.977 -6.283 -3.736 1.00 91.81 203 ASP A N 1
ATOM 1607 C CA . ASP A 1 203 ? 16.199 -7.072 -3.710 1.00 91.81 203 ASP A CA 1
ATOM 1608 C C . ASP A 1 203 ? 16.179 -7.956 -4.965 1.00 91.81 203 ASP A C 1
ATOM 1610 O O . ASP A 1 203 ? 15.124 -8.473 -5.334 1.00 91.81 203 ASP A O 1
ATOM 1614 N N . ASP A 1 204 ? 17.323 -8.112 -5.636 1.00 85.19 204 ASP A N 1
ATOM 1615 C CA . ASP A 1 204 ? 17.405 -8.840 -6.913 1.00 85.19 204 ASP A CA 1
ATOM 1616 C C . ASP A 1 204 ? 17.003 -10.323 -6.787 1.00 85.19 204 ASP A C 1
ATOM 1618 O O . ASP A 1 204 ? 16.669 -10.965 -7.786 1.00 85.19 204 ASP A O 1
ATOM 1622 N N . SER A 1 205 ? 17.065 -10.888 -5.576 1.00 90.38 205 SER A N 1
ATOM 1623 C CA . SER A 1 205 ? 16.719 -12.281 -5.294 1.00 90.38 205 SER A CA 1
ATOM 1624 C C . SER A 1 205 ? 15.404 -12.432 -4.535 1.00 90.38 205 SER A C 1
ATOM 1626 O O . SER A 1 205 ? 14.589 -13.287 -4.890 1.00 90.38 205 SER A O 1
ATOM 1628 N N . GLU A 1 206 ? 15.178 -11.597 -3.522 1.00 93.75 206 GLU A N 1
ATOM 1629 C CA . GLU A 1 206 ? 14.066 -11.731 -2.578 1.00 93.75 206 GLU A CA 1
ATOM 1630 C C . GLU A 1 206 ? 13.392 -10.369 -2.337 1.00 93.75 206 GLU A C 1
ATOM 1632 O O . GLU A 1 206 ? 13.532 -9.785 -1.266 1.00 93.75 206 GLU A O 1
ATOM 1637 N N . PRO A 1 207 ? 12.665 -9.814 -3.325 1.00 96.00 207 PRO A N 1
ATOM 1638 C CA . PRO A 1 207 ? 11.898 -8.592 -3.124 1.00 96.00 207 PRO A CA 1
ATOM 1639 C C . PRO A 1 207 ? 10.790 -8.825 -2.088 1.00 96.00 207 PRO A C 1
ATOM 1641 O O . PRO A 1 207 ? 10.094 -9.841 -2.133 1.00 96.00 207 PRO A O 1
ATOM 1644 N N . LEU A 1 208 ? 10.590 -7.873 -1.175 1.00 98.12 208 LEU A N 1
ATOM 1645 C CA . LEU A 1 208 ? 9.685 -8.016 -0.030 1.00 98.12 208 LEU A CA 1
ATOM 1646 C C . LEU A 1 208 ? 8.658 -6.886 0.041 1.00 98.12 208 LEU A C 1
ATOM 1648 O O . LEU A 1 208 ? 8.950 -5.725 -0.241 1.00 98.12 208 LEU A O 1
ATOM 1652 N N . TYR A 1 209 ? 7.467 -7.211 0.529 1.00 98.56 209 TYR A N 1
ATOM 1653 C CA . TYR A 1 209 ? 6.589 -6.258 1.192 1.00 98.56 209 TYR A CA 1
ATOM 1654 C C . TYR A 1 209 ? 6.729 -6.423 2.700 1.00 98.56 209 TYR A C 1
ATOM 1656 O O . TYR A 1 209 ? 6.392 -7.478 3.230 1.00 98.56 209 TYR A O 1
ATOM 1664 N N . GLN A 1 210 ? 7.157 -5.377 3.397 1.00 98.56 210 GLN A N 1
ATOM 1665 C CA . GLN A 1 210 ? 7.203 -5.355 4.860 1.00 98.56 210 GLN A CA 1
ATOM 1666 C C . GLN A 1 210 ? 6.211 -4.339 5.413 1.00 98.56 210 GLN A C 1
ATOM 1668 O O . GLN A 1 2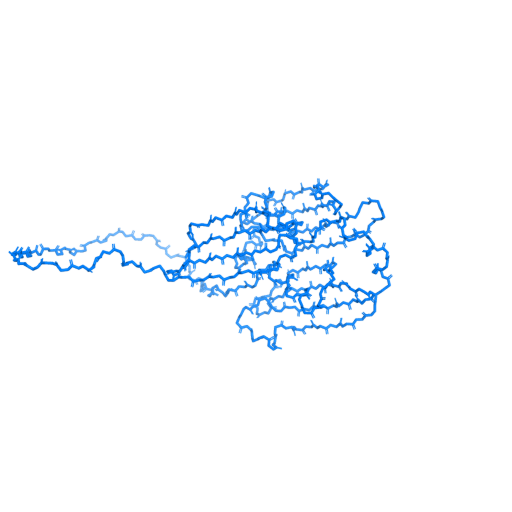10 ? 5.927 -3.328 4.765 1.00 98.56 210 GLN A O 1
ATOM 1673 N N . GLY A 1 211 ? 5.690 -4.558 6.614 1.00 97.81 211 GLY A N 1
ATOM 1674 C CA . GLY A 1 211 ? 4.761 -3.592 7.176 1.00 97.81 211 GLY A CA 1
ATOM 1675 C C . GLY A 1 211 ? 4.177 -3.931 8.531 1.00 97.81 211 GLY A C 1
ATOM 1676 O O . GLY A 1 211 ? 4.578 -4.874 9.211 1.00 97.81 211 GLY A O 1
ATOM 1677 N N . GLU A 1 212 ? 3.202 -3.109 8.912 1.00 95.56 212 GLU A N 1
ATOM 1678 C CA . GLU A 1 212 ? 2.491 -3.212 10.179 1.00 95.56 212 GLU A CA 1
ATOM 1679 C C . GLU A 1 212 ? 0.980 -3.136 9.951 1.00 95.56 212 GLU A C 1
ATOM 1681 O O . GLU A 1 212 ? 0.477 -2.285 9.204 1.00 95.56 212 GLU A O 1
ATOM 1686 N N . ALA A 1 213 ? 0.244 -4.016 10.624 1.00 93.12 213 ALA A N 1
ATOM 1687 C CA . ALA A 1 213 ? -1.210 -4.048 10.606 1.00 93.12 213 ALA A CA 1
ATOM 1688 C C . ALA A 1 213 ? -1.785 -4.195 12.016 1.00 93.12 213 ALA A C 1
ATOM 1690 O O . ALA A 1 213 ? -1.124 -4.697 12.921 1.00 93.12 213 ALA A O 1
ATOM 1691 N N . PHE A 1 214 ? -3.030 -3.768 12.211 1.00 87.25 214 PHE A N 1
ATOM 1692 C CA . PHE A 1 214 ? -3.645 -3.698 13.534 1.00 87.25 214 PHE A CA 1
ATOM 1693 C C . PHE A 1 214 ? -5.079 -4.203 13.514 1.00 87.25 214 PHE A C 1
ATOM 1695 O O . PHE A 1 214 ? -5.839 -3.903 12.599 1.00 87.25 214 PHE A O 1
ATOM 1702 N N . SER A 1 215 ? -5.472 -4.932 14.556 1.00 83.88 215 SER A N 1
ATOM 1703 C CA . SER A 1 215 ? -6.869 -5.279 14.807 1.00 83.88 215 SER A CA 1
ATOM 1704 C C . SER A 1 215 ? -7.123 -5.536 16.286 1.00 83.88 215 SER A C 1
ATOM 1706 O O . SER A 1 215 ? -6.561 -6.476 16.852 1.00 83.88 215 SER A O 1
ATOM 1708 N N . LYS A 1 216 ? -8.011 -4.733 16.885 1.00 77.00 216 LYS A N 1
ATOM 1709 C CA . LYS A 1 216 ? -8.519 -4.878 18.263 1.00 77.00 216 LYS A CA 1
ATOM 1710 C C . LYS A 1 216 ? -7.435 -5.254 19.290 1.00 77.00 216 LYS A C 1
ATOM 1712 O O . LYS A 1 216 ? -7.367 -6.401 19.734 1.00 77.00 216 LYS A O 1
ATOM 1717 N N . GLY A 1 217 ? -6.517 -4.323 19.559 1.00 74.50 217 GLY A N 1
ATOM 1718 C CA . GLY A 1 217 ? -5.433 -4.501 20.539 1.00 74.50 217 GLY A CA 1
ATOM 1719 C C . GLY A 1 217 ? -4.305 -5.444 20.100 1.00 74.50 217 GLY A C 1
ATOM 1720 O O . GLY A 1 217 ? -3.383 -5.713 20.871 1.00 74.50 217 GLY A O 1
ATOM 1721 N N . VAL A 1 218 ? -4.354 -5.948 18.862 1.00 83.62 218 VAL A N 1
ATOM 1722 C CA . VAL A 1 218 ? -3.314 -6.803 18.282 1.00 83.62 218 VAL A CA 1
ATOM 1723 C C . VAL A 1 218 ? -2.591 -6.061 17.173 1.00 83.62 218 VAL A C 1
ATOM 1725 O O . VAL A 1 218 ? -3.230 -5.563 16.245 1.00 83.62 218 VAL A O 1
ATOM 1728 N N . LYS A 1 219 ? -1.263 -6.027 17.268 1.00 89.38 219 LYS A N 1
ATOM 1729 C CA . LYS A 1 219 ? -0.363 -5.590 16.204 1.00 89.38 219 LYS A CA 1
ATOM 1730 C C . LYS A 1 219 ? 0.204 -6.814 15.491 1.00 89.38 219 LYS A C 1
ATOM 1732 O O . LYS A 1 219 ? 0.603 -7.780 16.141 1.00 89.38 219 LYS A O 1
ATOM 1737 N N . TYR A 1 220 ? 0.269 -6.728 14.173 1.00 94.06 220 TYR A N 1
ATOM 1738 C CA . TYR A 1 220 ? 0.943 -7.667 13.295 1.00 94.06 220 TYR A CA 1
ATOM 1739 C C . TYR A 1 220 ? 2.116 -6.954 12.631 1.00 94.06 220 TYR A C 1
ATOM 1741 O O . TYR A 1 220 ? 1.920 -5.875 12.068 1.00 94.06 220 TYR A O 1
ATOM 1749 N N . SER A 1 221 ? 3.297 -7.555 12.682 1.00 96.00 221 SER A N 1
ATOM 1750 C CA . SER A 1 221 ? 4.421 -7.199 11.812 1.00 96.00 221 SER A CA 1
ATOM 1751 C C . SER A 1 221 ? 4.601 -8.323 10.800 1.00 96.00 221 SER A C 1
ATOM 1753 O O . SER A 1 221 ? 4.437 -9.492 11.154 1.00 96.00 221 SER A O 1
ATOM 1755 N N . PHE A 1 222 ? 4.861 -7.984 9.543 1.00 98.44 222 PHE A N 1
ATOM 1756 C CA . PHE A 1 222 ? 4.941 -8.976 8.476 1.00 98.44 222 PHE A CA 1
ATOM 1757 C C . PHE A 1 222 ? 6.036 -8.647 7.469 1.00 98.44 222 PHE A C 1
ATOM 1759 O O . PHE A 1 222 ? 6.276 -7.475 7.177 1.00 98.44 222 PHE A O 1
ATOM 1766 N N . GLU A 1 223 ? 6.588 -9.703 6.877 1.00 98.62 223 GLU A N 1
ATOM 1767 C CA . GLU A 1 223 ? 7.368 -9.674 5.643 1.00 98.62 223 GLU A CA 1
ATOM 1768 C C . GLU A 1 223 ? 6.770 -10.699 4.679 1.00 98.62 223 GLU A C 1
ATOM 1770 O O . GLU A 1 223 ? 6.521 -11.850 5.045 1.00 98.62 223 GLU A O 1
ATOM 1775 N N . ILE A 1 224 ? 6.481 -10.265 3.457 1.00 98.31 224 ILE A N 1
ATOM 1776 C CA . ILE A 1 224 ? 5.857 -11.075 2.414 1.00 98.31 224 ILE A CA 1
ATOM 1777 C C . ILE A 1 224 ? 6.746 -11.028 1.186 1.00 98.31 224 ILE A C 1
ATOM 1779 O O . ILE A 1 224 ? 7.020 -9.949 0.661 1.00 98.31 224 ILE A O 1
ATOM 1783 N N . ASN A 1 225 ? 7.140 -12.188 0.688 1.00 97.69 225 ASN A N 1
ATOM 1784 C CA . ASN A 1 225 ? 7.900 -12.304 -0.540 1.00 97.69 225 ASN A CA 1
ATOM 1785 C C . ASN A 1 225 ? 7.048 -11.874 -1.736 1.00 97.69 225 ASN A C 1
ATOM 1787 O O . ASN A 1 225 ? 5.967 -12.402 -1.997 1.00 97.69 225 ASN A O 1
ATOM 1791 N N . ALA A 1 226 ? 7.517 -10.861 -2.459 1.00 96.06 226 ALA A N 1
ATOM 1792 C CA . ALA A 1 226 ? 6.767 -10.249 -3.541 1.00 96.06 226 ALA A CA 1
ATOM 1793 C C . ALA A 1 226 ? 6.649 -11.174 -4.762 1.00 96.06 226 ALA A C 1
ATOM 1795 O O . ALA A 1 226 ? 5.716 -11.005 -5.539 1.00 96.06 226 ALA A O 1
ATOM 1796 N N . ASN A 1 227 ? 7.528 -12.166 -4.932 1.00 92.88 227 ASN A N 1
ATOM 1797 C CA . ASN A 1 227 ? 7.487 -13.074 -6.084 1.00 92.88 227 ASN A CA 1
ATOM 1798 C C . ASN A 1 227 ? 6.361 -14.115 -5.996 1.00 92.88 227 ASN A C 1
ATOM 1800 O O . ASN A 1 227 ? 5.828 -14.529 -7.021 1.00 92.88 227 ASN A O 1
ATOM 1804 N N . ASN A 1 228 ? 6.016 -14.571 -4.791 1.00 91.81 228 ASN A N 1
ATOM 1805 C CA . ASN A 1 228 ? 5.078 -15.684 -4.576 1.00 91.81 228 ASN A CA 1
ATOM 1806 C C . ASN A 1 228 ? 3.941 -15.356 -3.591 1.00 91.81 228 ASN A C 1
ATOM 1808 O O . ASN A 1 228 ? 2.936 -16.062 -3.577 1.00 91.81 228 ASN A O 1
ATOM 1812 N N . GLY A 1 229 ? 4.064 -14.283 -2.807 1.00 94.00 229 GLY A N 1
ATOM 1813 C CA . GLY A 1 229 ? 3.109 -13.905 -1.768 1.00 94.00 229 GLY A CA 1
ATOM 1814 C C . GLY A 1 229 ? 3.225 -14.704 -0.471 1.00 94.00 229 GLY A C 1
ATOM 1815 O O . GLY A 1 229 ? 2.337 -14.596 0.379 1.00 94.00 229 GLY A O 1
ATOM 1816 N N . ASP A 1 230 ? 4.294 -15.483 -0.305 1.00 96.38 230 ASP A N 1
ATOM 1817 C CA . ASP A 1 230 ? 4.538 -16.243 0.916 1.00 96.38 230 ASP A CA 1
ATOM 1818 C C . ASP A 1 230 ? 4.975 -15.311 2.054 1.00 96.38 230 ASP A C 1
ATOM 1820 O O . ASP A 1 230 ? 5.686 -14.330 1.848 1.00 96.38 230 ASP A O 1
ATOM 1824 N N . PHE A 1 231 ? 4.526 -15.610 3.274 1.00 97.19 231 PHE A N 1
ATOM 1825 C CA . PHE A 1 231 ? 4.960 -14.887 4.469 1.00 97.19 231 PHE A CA 1
ATOM 1826 C C . PHE A 1 231 ? 6.313 -15.425 4.926 1.00 97.19 231 PHE A C 1
ATOM 1828 O O . PHE A 1 231 ? 6.383 -16.569 5.382 1.00 97.19 231 PHE A O 1
ATOM 1835 N N . GLU A 1 232 ? 7.335 -14.580 4.857 1.00 95.94 232 GLU A N 1
ATOM 1836 C CA . GLU A 1 232 ? 8.682 -14.858 5.365 1.00 95.94 232 GLU A CA 1
ATOM 1837 C C . GLU A 1 232 ? 8.767 -14.535 6.866 1.00 95.94 232 GLU A C 1
ATOM 1839 O O . GLU A 1 232 ? 9.352 -15.291 7.642 1.00 95.94 232 GLU A O 1
ATOM 1844 N N . GLU A 1 233 ? 8.074 -13.476 7.304 1.00 95.19 233 GLU A N 1
ATOM 1845 C CA . GLU A 1 233 ? 7.936 -13.104 8.714 1.00 95.19 233 GLU A CA 1
ATOM 1846 C C . GLU A 1 233 ? 6.470 -12.813 9.067 1.00 95.19 233 GLU A C 1
ATOM 1848 O O . GLU A 1 233 ? 5.696 -12.251 8.282 1.00 95.19 233 GLU A O 1
ATOM 1853 N N . TRP A 1 234 ? 6.066 -13.225 10.269 1.00 96.06 234 TRP A N 1
ATOM 1854 C CA . TRP A 1 234 ? 4.754 -12.929 10.835 1.00 96.06 234 TRP A CA 1
ATOM 1855 C C . TRP A 1 234 ? 4.833 -12.924 12.358 1.00 96.06 234 TRP A C 1
ATOM 1857 O O . TRP A 1 234 ? 4.782 -13.978 12.999 1.00 96.06 234 TRP A O 1
ATOM 1867 N N . ASP A 1 235 ? 4.885 -11.728 12.930 1.00 93.00 235 ASP A N 1
ATOM 1868 C CA . ASP A 1 235 ? 4.894 -11.526 14.371 1.00 93.00 235 ASP A CA 1
ATOM 1869 C C . ASP A 1 235 ? 3.577 -10.951 14.864 1.00 93.00 235 ASP A C 1
ATOM 1871 O O . ASP A 1 235 ? 2.982 -10.057 14.262 1.00 93.00 235 ASP A O 1
ATOM 1875 N N . VAL A 1 236 ? 3.141 -11.454 16.017 1.00 93.12 236 VAL A N 1
ATOM 1876 C CA . VAL A 1 236 ? 1.912 -11.027 16.682 1.00 93.12 236 VAL A CA 1
ATOM 1877 C C . VAL A 1 236 ? 2.269 -10.461 18.046 1.00 93.12 236 VAL A C 1
ATOM 1879 O O . VAL A 1 236 ? 2.799 -11.168 18.901 1.00 93.12 236 VAL A O 1
ATOM 1882 N N . SER A 1 237 ? 1.928 -9.195 18.272 1.00 85.06 237 SER A N 1
ATOM 1883 C CA . SER A 1 237 ? 2.092 -8.538 19.565 1.00 85.06 237 SER A CA 1
ATOM 1884 C C . SER A 1 237 ? 0.737 -8.146 20.144 1.00 85.06 237 SER A C 1
ATOM 1886 O O . SER A 1 237 ? -0.079 -7.492 19.491 1.00 85.06 237 SER A O 1
ATOM 1888 N N . THR A 1 238 ? 0.497 -8.563 21.387 1.00 73.81 238 THR A N 1
ATOM 1889 C CA . THR A 1 238 ? -0.722 -8.293 22.157 1.00 73.81 238 THR A CA 1
ATOM 1890 C C . THR A 1 238 ? -0.318 -7.579 23.444 1.00 73.81 238 THR A C 1
ATOM 1892 O O . THR A 1 238 ? 0.271 -8.205 24.327 1.00 73.81 238 THR A O 1
ATOM 1895 N N . GLY A 1 239 ? -0.570 -6.277 23.558 1.00 54.97 239 GLY A N 1
ATOM 1896 C CA . GLY A 1 239 ? -0.158 -5.537 24.760 1.00 54.97 239 GLY A CA 1
ATOM 1897 C C . GLY A 1 239 ? -0.056 -4.022 24.635 1.00 54.97 239 GLY A C 1
ATOM 1898 O O . GLY A 1 239 ? 0.516 -3.393 25.519 1.00 54.97 239 GLY A O 1
ATOM 1899 N N . ASP A 1 240 ? -0.584 -3.434 23.564 1.00 56.28 240 ASP A N 1
ATOM 1900 C CA . ASP A 1 240 ? -0.593 -1.987 23.387 1.00 56.28 240 ASP A CA 1
ATOM 1901 C C . ASP A 1 240 ? -2.011 -1.544 23.001 1.00 56.28 240 ASP A C 1
ATOM 1903 O O . ASP A 1 240 ? -2.346 -1.349 21.835 1.00 56.28 240 ASP A O 1
ATOM 1907 N N . ASP A 1 241 ? -2.887 -1.425 24.002 1.00 53.97 241 ASP A N 1
ATOM 1908 C CA . ASP A 1 241 ? -4.280 -0.981 23.819 1.00 53.97 241 ASP A CA 1
ATOM 1909 C C . ASP A 1 241 ? -4.362 0.465 23.279 1.00 53.97 241 ASP A C 1
ATOM 1911 O O . ASP A 1 241 ? -5.422 0.926 22.855 1.00 53.97 241 ASP A O 1
ATOM 1915 N N . THR A 1 242 ? -3.231 1.185 23.222 1.00 57.44 242 THR A N 1
ATOM 1916 C CA . THR A 1 242 ? -3.162 2.558 22.700 1.00 57.44 242 THR A CA 1
ATOM 1917 C C . THR A 1 242 ? -3.526 2.658 21.216 1.00 57.44 242 THR A C 1
ATOM 1919 O O . THR A 1 242 ? -3.898 3.738 20.745 1.00 57.44 242 THR A O 1
ATOM 1922 N N . TRP A 1 243 ? -3.462 1.550 20.468 1.00 58.59 243 TRP A N 1
ATOM 1923 C CA . TRP A 1 243 ? -3.876 1.505 19.065 1.00 58.59 243 TRP A CA 1
ATOM 1924 C C . TRP A 1 243 ? -5.399 1.435 18.904 1.00 58.59 243 TRP A C 1
ATOM 1926 O O . TRP A 1 243 ? -5.922 2.049 17.978 1.00 58.59 243 TRP A O 1
ATOM 1936 N N . GLU A 1 244 ? -6.143 0.774 19.800 1.00 56.06 244 GLU A N 1
ATOM 1937 C CA . GLU A 1 244 ? -7.613 0.823 19.728 1.00 56.06 244 GLU A CA 1
ATOM 1938 C C . GLU A 1 244 ? -8.108 2.262 19.898 1.00 56.06 244 GLU A C 1
ATOM 1940 O O . GLU A 1 244 ? -8.906 2.732 19.095 1.00 56.06 244 GLU A O 1
ATOM 1945 N N . GLU A 1 245 ? -7.563 3.013 20.857 1.00 59.84 245 GLU A N 1
ATOM 1946 C CA . GLU A 1 245 ? -7.966 4.408 21.088 1.00 59.84 245 GLU A CA 1
ATOM 1947 C C . GLU A 1 245 ? -7.650 5.337 19.907 1.00 59.84 245 GLU A C 1
ATOM 1949 O O . GLU A 1 245 ? -8.424 6.247 19.607 1.00 59.84 245 GLU A O 1
ATOM 1954 N N . LYS A 1 246 ? -6.531 5.113 19.208 1.00 58.94 246 LYS A N 1
ATOM 1955 C CA . LYS A 1 246 ? -6.131 5.937 18.057 1.00 58.94 246 LYS A CA 1
ATOM 1956 C C . LYS A 1 246 ? -6.796 5.497 16.749 1.00 58.94 246 LYS A C 1
ATOM 1958 O O . LYS A 1 246 ? -7.016 6.321 15.873 1.00 58.94 246 LYS A O 1
ATOM 1963 N N . TYR A 1 247 ? -7.130 4.223 16.573 1.00 60.06 247 TYR A N 1
ATOM 1964 C CA . TYR A 1 247 ? -7.545 3.700 15.264 1.00 60.06 247 TYR A CA 1
ATOM 1965 C C . TYR A 1 247 ? -8.928 3.030 15.266 1.00 60.06 247 TYR A C 1
ATOM 1967 O O . TYR A 1 247 ? -9.312 2.469 14.246 1.00 60.06 247 TYR A O 1
ATOM 1975 N N . TYR A 1 248 ? -9.727 3.144 16.341 1.00 58.38 248 TYR A N 1
ATOM 1976 C CA . TYR A 1 248 ? -11.085 2.560 16.436 1.00 58.38 248 TYR A CA 1
ATOM 1977 C C . TYR A 1 248 ? -12.039 2.922 15.285 1.00 58.38 248 TYR A C 1
ATOM 1979 O O . TYR A 1 248 ? -13.022 2.223 15.050 1.00 58.38 248 TYR A O 1
ATOM 1987 N N . ASN A 1 249 ? -11.801 4.046 14.613 1.00 53.41 249 ASN A N 1
ATOM 1988 C CA . ASN A 1 249 ? -12.633 4.574 13.531 1.00 53.41 249 ASN A CA 1
ATOM 1989 C C . ASN A 1 249 ? -12.087 4.270 12.131 1.00 53.41 249 ASN A C 1
ATOM 1991 O O . ASN A 1 249 ? -12.610 4.793 11.148 1.00 53.41 249 ASN A O 1
ATOM 1995 N N . VAL A 1 250 ? -11.024 3.477 12.037 1.00 55.78 250 VAL A N 1
ATOM 1996 C CA . VAL A 1 250 ? -10.534 2.948 10.772 1.00 55.78 250 VAL A CA 1
ATOM 1997 C C . VAL A 1 250 ? -11.167 1.566 10.608 1.00 55.78 250 VAL A C 1
ATOM 1999 O O . VAL A 1 250 ? -10.818 0.642 11.340 1.00 55.78 250 VAL A O 1
ATOM 2002 N N . GLN A 1 251 ? -12.182 1.476 9.743 1.00 47.78 251 GLN A N 1
ATOM 2003 C CA . GLN A 1 251 ? -12.933 0.248 9.452 1.00 47.78 251 GLN A CA 1
ATOM 2004 C C . GLN A 1 251 ? -12.477 -0.379 8.141 1.00 47.78 251 GLN A C 1
ATOM 2006 O O . GLN A 1 251 ? -12.155 0.392 7.204 1.00 47.78 251 GLN A O 1
#

Sequence (251 aa):
AIRDLEVELDKDDGRWIYEVEFKANGFEYDYDIDALTGKVLSADKDDIDDDDDDDDDDYYPTQSPSPTTQPTTTQPPSPTTRPTTTQPTTEARMSAATARAAVINKFGGGIIQKIEYTYDESDPKYKGEALKDGYRVVFELRANLKVKESDKWAKWSVGNDNTWDDFAHALGQMITMNQAANSVISRSGKSNTFVQKIDFLWDDSEPLYQGEAFSKGVKYSFEINANNGDFEEWDVSTGDDTWEEKYYNVQ